Protein AF-A0A1V5VN18-F1 (afdb_monomer)

Secondary structure (DSSP, 8-state):
-------S-TTHHHHHHHHHHHTTS--HHHHHHHHHHHHHHHTTTS---HHHHHHHHH--HHHHHHHHHHHHHHHGGG--------SSHHHHS----------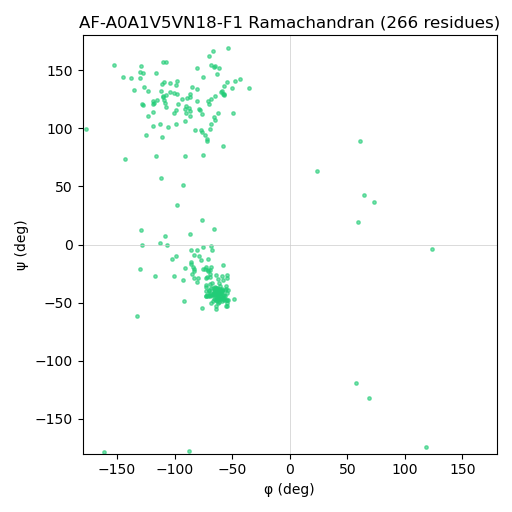SS--EEEEEEE--TT---S---EEEEEEETTT--EEEEEESS-HHHHHHHHHHIIIIIHHHHHHH--B--EEEEEEETTEEEEEE---B-HHHHHHHSTTS-HHHHHHHHHHHHH--HHHHHHHHHHHHHHHHHHHHHTTTSS-------SS-------------

Sequence (268 aa):
MKKRDKIYSPAVIPILEAIWEASGYLWSHRIKAAFPLWLPWAKQRFHITEQIRQQLLSISPATIDSRLKNKKCQLKKKIYGTTRPGTLLKHQFQITTDNWDVTIPGFLEIDMVSHSGSSADGNFIQSLNCTDIHTTWTETRAVYDSLAALNAMKDLYRNKLRLFHNFFQPSIKLVKKIRIGSKLKRVYDKPKTPFQRLCQSNHINKDKLAQLKNIAGILDPFALSKTIDFKLTKIYNLASKNKKIYGNVGPVPYSVNNSLPSILGLHS

Nearest PDB structures (foldseek):
  4d2w-assembly1_D  TM=2.780E-01  e=6.737E-01  Homo sapiens
  4umq-assembly1_A  TM=2.390E-01  e=1.898E+00  Homo sapiens
  5tvt-assembly1_A  TM=1.909E-01  e=1.162E+00  Homo sapiens
  8aa9-assembly1_B  TM=1.889E-01  e=2.493E+00  Pyrococcus abyssi GE5
  8aa9-assembly1_A  TM=1.868E-01  e=3.274E+00  Pyrococcus abyssi GE5

Radius of gyration: 21.35 Å; Cα contacts (8 Å, |Δi|>4): 284; chains: 1; bounding box: 61×49×55 Å

Structure (mmCIF, N/CA/C/O backbone):
data_AF-A0A1V5VN18-F1
#
_entry.id   AF-A0A1V5VN18-F1
#
loop_
_atom_site.group_PDB
_atom_site.id
_atom_site.type_symbol
_atom_site.label_atom_id
_atom_site.label_alt_id
_atom_site.label_comp_id
_atom_site.label_asym_id
_atom_site.label_entity_id
_atom_site.label_seq_id
_atom_site.pdbx_PDB_ins_code
_atom_site.Cartn_x
_atom_site.Cartn_y
_atom_site.Cartn_z
_atom_site.occupancy
_atom_site.B_iso_or_equiv
_atom_site.auth_seq_id
_atom_site.auth_comp_id
_atom_site.auth_asym_id
_atom_site.auth_atom_id
_atom_site.pdbx_PDB_model_num
ATOM 1 N N . MET A 1 1 ? -9.115 19.411 33.777 1.00 38.62 1 MET A N 1
ATOM 2 C CA . MET A 1 1 ? -9.115 18.612 32.523 1.00 38.62 1 MET A CA 1
ATOM 3 C C . MET A 1 1 ? -8.859 17.144 32.856 1.00 38.62 1 MET A C 1
ATOM 5 O O . MET A 1 1 ? -7.778 16.840 33.341 1.00 38.62 1 MET A O 1
ATOM 9 N N . LYS A 1 2 ? -9.822 16.233 32.630 1.00 36.88 2 LYS A N 1
ATOM 10 C CA . LYS A 1 2 ? -9.609 14.782 32.818 1.00 36.88 2 LYS A CA 1
ATOM 11 C C . LYS A 1 2 ? -8.526 14.295 31.848 1.00 36.88 2 LYS A C 1
ATOM 13 O O . LYS A 1 2 ? -8.719 14.322 30.632 1.00 36.88 2 LYS A O 1
ATOM 18 N N . LYS A 1 3 ? -7.379 13.873 32.384 1.00 39.44 3 LYS A N 1
ATOM 19 C CA . LYS A 1 3 ? -6.298 13.235 31.627 1.00 39.44 3 LYS A CA 1
ATOM 20 C C . LYS A 1 3 ? -6.838 11.873 31.180 1.00 39.44 3 LYS A C 1
ATOM 22 O O . LYS A 1 3 ? -7.021 10.996 32.009 1.00 39.44 3 LYS A O 1
ATOM 27 N N . ARG A 1 4 ? -7.209 11.736 29.902 1.00 50.94 4 ARG A N 1
ATOM 28 C CA . ARG A 1 4 ? -7.677 10.452 29.352 1.00 50.94 4 ARG A CA 1
ATOM 29 C C . ARG A 1 4 ? -6.584 9.407 29.563 1.00 50.94 4 ARG A C 1
ATOM 31 O O . ARG A 1 4 ? -5.438 9.658 29.179 1.00 50.94 4 ARG A O 1
ATOM 38 N N . ASP A 1 5 ? -6.949 8.262 30.131 1.00 50.12 5 ASP A N 1
ATOM 39 C CA . ASP A 1 5 ? -6.032 7.140 30.288 1.00 50.12 5 ASP A CA 1
ATOM 40 C C . ASP A 1 5 ? -5.416 6.771 28.940 1.00 50.12 5 ASP A C 1
ATOM 42 O O . ASP A 1 5 ? -6.055 6.829 27.881 1.00 50.12 5 ASP A O 1
ATOM 46 N N . LYS A 1 6 ? -4.122 6.446 28.954 1.00 60.66 6 LYS A N 1
ATOM 47 C CA . LYS A 1 6 ? -3.402 6.059 27.742 1.00 60.66 6 LYS A CA 1
ATOM 48 C C . LYS A 1 6 ? -3.886 4.665 27.324 1.00 60.66 6 LYS A C 1
ATOM 50 O O . LYS A 1 6 ? -3.284 3.670 27.692 1.00 60.66 6 LYS A O 1
ATOM 55 N N . ILE A 1 7 ? -4.947 4.615 26.512 1.00 63.69 7 ILE A N 1
ATOM 56 C CA . ILE A 1 7 ? -5.556 3.379 25.970 1.00 63.69 7 ILE A CA 1
ATOM 57 C C . ILE A 1 7 ? -4.532 2.490 25.235 1.00 63.69 7 ILE A C 1
ATOM 59 O O . ILE A 1 7 ? -4.700 1.277 25.160 1.00 63.69 7 ILE A O 1
ATOM 63 N N . TYR A 1 8 ? -3.458 3.080 24.701 1.00 70.00 8 TYR A N 1
ATOM 64 C CA . TYR A 1 8 ? -2.421 2.378 23.944 1.00 70.00 8 TYR A CA 1
ATOM 65 C C . TYR A 1 8 ? -1.128 2.336 24.749 1.00 70.00 8 TYR A C 1
ATOM 67 O O . TYR A 1 8 ? -0.644 3.391 25.183 1.00 70.00 8 TYR A O 1
ATOM 75 N N . SER A 1 9 ? -0.569 1.135 24.922 1.00 71.50 9 SER A N 1
ATOM 76 C CA . SER A 1 9 ? 0.689 0.972 25.647 1.00 71.50 9 SER A CA 1
ATOM 77 C C . SER A 1 9 ? 1.842 1.639 24.875 1.00 71.50 9 SER A C 1
ATOM 79 O O . SER A 1 9 ? 1.786 1.742 23.643 1.00 71.50 9 SER A O 1
ATOM 81 N N . PRO A 1 10 ? 2.910 2.088 25.558 1.00 80.94 10 PRO A N 1
ATOM 82 C CA . PRO A 1 10 ? 4.103 2.611 24.892 1.00 80.94 10 PRO A CA 1
ATOM 83 C C . PRO A 1 10 ? 4.709 1.641 23.865 1.00 80.94 10 PRO A C 1
ATOM 85 O O . PRO A 1 10 ? 5.256 2.093 22.864 1.00 80.94 10 PRO A O 1
ATOM 88 N N . ALA A 1 11 ? 4.541 0.326 24.056 1.00 86.62 11 ALA A N 1
ATOM 89 C CA . ALA A 1 11 ? 5.062 -0.708 23.161 1.00 86.62 11 ALA A CA 1
ATOM 90 C C . ALA A 1 11 ? 4.374 -0.743 21.780 1.00 86.62 11 ALA A C 1
ATOM 92 O O . ALA A 1 11 ? 4.949 -1.248 20.821 1.00 86.62 11 ALA A O 1
ATOM 93 N N . VAL A 1 12 ? 3.171 -0.170 21.641 1.00 91.00 12 VAL A N 1
ATOM 94 C CA . VAL A 1 12 ? 2.455 -0.080 20.352 1.00 91.00 12 VAL A CA 1
ATOM 95 C C . VAL A 1 12 ? 3.144 0.885 19.385 1.00 91.00 12 VAL A C 1
ATOM 97 O O . VAL A 1 12 ? 3.103 0.682 18.171 1.00 91.00 12 VAL A O 1
ATOM 100 N N . ILE A 1 13 ? 3.755 1.953 19.908 1.00 90.81 13 ILE A N 1
ATOM 101 C CA . ILE A 1 13 ? 4.251 3.072 19.096 1.00 90.81 13 ILE A CA 1
ATOM 102 C C . ILE A 1 13 ? 5.418 2.646 18.188 1.00 90.81 13 ILE A C 1
ATOM 104 O O . ILE A 1 13 ? 5.313 2.896 16.988 1.00 90.81 13 ILE A O 1
ATOM 108 N N . PRO A 1 14 ? 6.467 1.947 18.670 1.00 93.00 14 PRO A N 1
ATOM 109 C CA . PRO A 1 14 ? 7.553 1.488 17.802 1.00 93.00 14 PRO A CA 1
ATOM 110 C C . PRO A 1 14 ? 7.081 0.564 16.672 1.00 93.00 14 PRO A C 1
ATOM 112 O O . PRO A 1 14 ? 7.539 0.687 15.540 1.00 93.00 14 PRO A O 1
ATOM 115 N N . ILE A 1 15 ? 6.119 -0.326 16.948 1.00 95.38 15 ILE A N 1
ATOM 116 C CA . ILE A 1 15 ? 5.569 -1.245 15.937 1.00 95.38 15 ILE A CA 1
ATOM 117 C C . ILE A 1 15 ? 4.759 -0.469 14.890 1.00 95.38 15 ILE A C 1
ATOM 119 O O . ILE A 1 15 ? 4.889 -0.720 13.691 1.00 95.38 15 ILE A O 1
ATOM 123 N N . LEU A 1 16 ? 3.940 0.492 15.333 1.00 95.44 16 LEU A N 1
ATOM 124 C CA . LEU A 1 16 ? 3.203 1.392 14.445 1.00 95.44 16 LEU A CA 1
ATOM 125 C C . LEU A 1 16 ? 4.154 2.163 13.524 1.00 95.44 16 LEU A C 1
ATOM 127 O O . LEU A 1 16 ? 3.905 2.243 12.324 1.00 95.44 16 LEU A O 1
ATOM 131 N N . GLU A 1 17 ? 5.229 2.720 14.077 1.00 93.75 17 GLU A N 1
ATOM 132 C CA . GLU A 1 17 ? 6.232 3.457 13.311 1.00 93.75 17 GLU A CA 1
ATOM 133 C C . GLU A 1 17 ? 6.944 2.564 12.295 1.00 93.75 17 GLU A C 1
ATOM 135 O O . GLU A 1 17 ? 7.045 2.951 11.134 1.00 93.75 17 GLU A O 1
ATOM 140 N N . ALA A 1 18 ? 7.354 1.357 12.690 1.00 94.94 18 ALA A N 1
ATOM 141 C CA . ALA A 1 18 ? 8.026 0.419 11.796 1.00 94.94 18 ALA A CA 1
ATOM 142 C C . ALA A 1 18 ? 7.135 -0.013 10.621 1.00 94.94 18 ALA A C 1
ATOM 144 O O . ALA A 1 18 ? 7.587 -0.036 9.477 1.00 94.94 18 ALA A O 1
ATOM 145 N N . ILE A 1 19 ? 5.856 -0.323 10.876 1.00 96.56 19 ILE A N 1
ATOM 146 C CA . ILE A 1 19 ? 4.893 -0.635 9.807 1.00 96.56 19 ILE A CA 1
ATOM 147 C C . ILE A 1 19 ? 4.658 0.599 8.933 1.00 96.56 19 ILE A C 1
ATOM 149 O O . ILE A 1 19 ? 4.592 0.485 7.713 1.00 96.56 19 ILE A O 1
ATOM 153 N N . TRP A 1 20 ? 4.531 1.784 9.533 1.00 95.12 20 T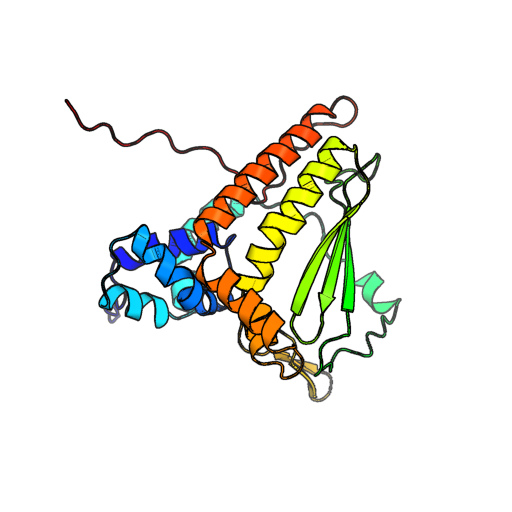RP A N 1
ATOM 154 C CA . TRP A 1 20 ? 4.309 3.018 8.787 1.00 95.12 20 TRP A CA 1
ATOM 155 C C . TRP A 1 20 ? 5.461 3.318 7.829 1.00 95.12 20 TRP A C 1
ATOM 157 O O . TRP A 1 20 ? 5.207 3.560 6.651 1.00 95.12 20 TRP A O 1
ATOM 167 N N . GLU A 1 21 ? 6.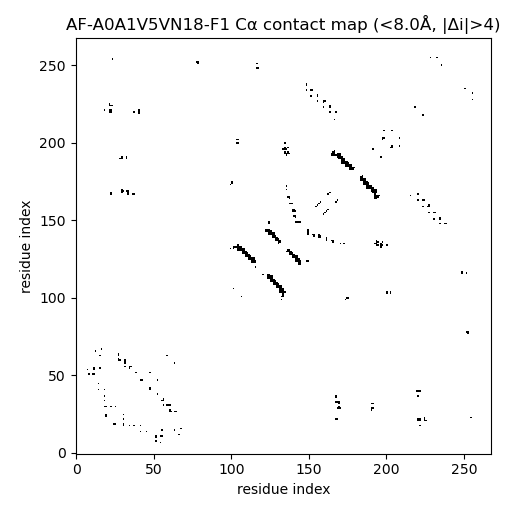701 3.225 8.295 1.00 93.25 21 GLU A N 1
ATOM 168 C CA . GLU A 1 21 ? 7.903 3.424 7.481 1.00 93.25 21 GLU A CA 1
ATOM 169 C C . GLU A 1 21 ? 8.025 2.377 6.383 1.00 93.25 21 GLU A C 1
ATOM 171 O O . GLU A 1 21 ? 8.089 2.735 5.209 1.00 93.25 21 GLU A O 1
ATOM 176 N N . ALA A 1 22 ? 7.957 1.093 6.743 1.00 94.50 22 ALA A N 1
ATOM 177 C CA . ALA A 1 22 ? 8.063 0.005 5.776 1.00 94.50 22 ALA A CA 1
ATOM 178 C C . ALA A 1 22 ? 6.909 0.012 4.761 1.00 94.50 22 ALA A C 1
ATOM 180 O O . ALA A 1 22 ? 7.057 -0.446 3.636 1.00 94.50 22 ALA A O 1
ATOM 181 N N . SER A 1 23 ? 5.744 0.562 5.109 1.00 92.25 23 SER A N 1
ATOM 182 C CA . SER A 1 23 ? 4.640 0.728 4.159 1.00 92.25 23 SER A CA 1
ATOM 183 C C . SER A 1 23 ? 4.848 1.873 3.156 1.00 92.25 23 SER A C 1
ATOM 185 O O . SER A 1 23 ? 3.975 2.093 2.318 1.00 92.25 23 SER A O 1
ATOM 187 N N . GLY A 1 24 ? 5.948 2.627 3.234 1.00 88.62 24 GLY A N 1
ATOM 188 C CA . GLY A 1 24 ? 6.140 3.840 2.438 1.00 88.62 24 GLY A CA 1
ATOM 189 C C . GLY A 1 24 ? 5.275 5.004 2.931 1.00 88.62 24 GLY A C 1
ATOM 190 O O . GLY A 1 24 ? 4.762 5.787 2.134 1.00 88.62 24 GLY A O 1
ATOM 191 N N . TYR A 1 25 ? 5.097 5.115 4.250 1.00 91.50 25 TYR A N 1
ATOM 192 C CA . TYR A 1 25 ? 4.396 6.210 4.931 1.00 91.50 25 TYR A CA 1
ATOM 193 C C . TYR A 1 25 ? 2.903 6.327 4.607 1.00 91.50 25 TYR A C 1
ATOM 195 O O . TYR A 1 25 ? 2.371 7.434 4.457 1.00 91.50 25 TYR A O 1
ATOM 203 N N . LEU A 1 26 ? 2.193 5.196 4.561 1.00 90.69 26 LEU A N 1
ATOM 204 C CA . LEU A 1 26 ? 0.750 5.170 4.328 1.00 90.69 26 LEU A CA 1
ATOM 205 C C . LEU A 1 26 ? -0.024 6.174 5.200 1.00 90.69 26 LEU A C 1
ATOM 207 O O . LEU A 1 26 ? 0.229 6.349 6.395 1.00 90.69 26 LEU A O 1
ATOM 211 N N . TRP A 1 27 ? -1.034 6.809 4.600 1.00 90.31 27 TRP A N 1
ATOM 212 C CA . TRP A 1 27 ? -1.981 7.643 5.338 1.00 90.31 27 TRP A CA 1
ATOM 213 C C . TRP A 1 27 ? -2.756 6.817 6.380 1.00 90.31 27 TRP A C 1
ATOM 215 O O . TRP A 1 27 ? -2.983 5.622 6.190 1.00 90.31 27 TRP A O 1
ATOM 225 N N . SER A 1 28 ? -3.201 7.455 7.465 1.00 93.25 28 SER A N 1
ATOM 226 C CA . SER A 1 28 ? -3.750 6.816 8.668 1.00 93.25 28 SER A CA 1
ATOM 227 C C . SER A 1 28 ? -4.927 5.866 8.407 1.00 93.25 28 SER A C 1
ATOM 229 O O . SER A 1 28 ? -5.020 4.810 9.031 1.00 93.25 28 SER A O 1
ATOM 231 N N . HIS A 1 29 ? -5.795 6.169 7.440 1.00 94.62 29 HIS A N 1
ATOM 232 C CA . HIS A 1 29 ? -6.864 5.249 7.037 1.00 94.62 29 HIS A CA 1
ATOM 233 C C . HIS A 1 29 ? -6.337 4.006 6.302 1.00 94.62 29 HIS A C 1
ATOM 235 O O . HIS A 1 29 ? -6.827 2.900 6.528 1.00 94.62 29 HIS A O 1
ATOM 241 N N . ARG A 1 30 ? -5.331 4.174 5.435 1.00 95.88 30 ARG A N 1
ATOM 242 C CA . ARG A 1 30 ? -4.739 3.084 4.643 1.00 95.88 30 ARG A CA 1
ATOM 243 C C . ARG A 1 30 ? -3.882 2.172 5.514 1.00 95.88 30 ARG A C 1
ATOM 245 O O . ARG A 1 30 ? -4.029 0.961 5.425 1.00 95.88 30 ARG A O 1
ATOM 252 N N . ILE A 1 31 ? -3.054 2.732 6.398 1.00 95.12 31 ILE A N 1
ATOM 253 C CA . ILE A 1 31 ? -2.247 1.931 7.332 1.00 95.12 31 ILE A CA 1
ATOM 254 C C . ILE A 1 31 ? -3.132 1.135 8.297 1.00 95.12 31 ILE A C 1
ATOM 256 O O . ILE A 1 31 ? -2.858 -0.036 8.541 1.00 95.12 31 ILE A O 1
ATOM 260 N N . LYS A 1 32 ? -4.256 1.710 8.758 1.00 96.50 32 LYS A N 1
ATOM 261 C CA . LYS A 1 32 ? -5.235 0.970 9.565 1.00 96.50 32 LYS A CA 1
ATOM 262 C C . LYS A 1 32 ? -5.746 -0.277 8.841 1.00 96.50 32 LYS A C 1
ATOM 264 O O . LYS A 1 32 ? -5.805 -1.349 9.434 1.00 96.50 32 LYS A O 1
ATOM 269 N N . ALA A 1 33 ? -6.097 -0.142 7.563 1.00 96.94 33 ALA A N 1
ATOM 270 C CA . ALA A 1 33 ? -6.519 -1.272 6.738 1.00 96.94 33 ALA A CA 1
ATOM 271 C C . ALA A 1 33 ? -5.370 -2.243 6.412 1.00 96.94 33 ALA A C 1
ATOM 273 O O . ALA A 1 33 ? -5.622 -3.407 6.111 1.00 96.94 33 ALA A O 1
ATOM 274 N N . ALA A 1 34 ? -4.120 -1.781 6.481 1.00 96.94 34 ALA A N 1
ATOM 275 C CA . ALA A 1 34 ? -2.941 -2.594 6.230 1.00 96.94 34 ALA A CA 1
ATOM 276 C C . ALA A 1 34 ? -2.561 -3.473 7.434 1.00 96.94 34 ALA A C 1
ATOM 278 O O . ALA A 1 34 ? -2.038 -4.562 7.218 1.00 96.94 34 ALA A O 1
ATOM 279 N N . PHE A 1 35 ? -2.851 -3.084 8.686 1.00 96.88 35 PHE A N 1
ATOM 280 C CA . PHE A 1 35 ? -2.410 -3.856 9.864 1.00 96.88 35 PHE A CA 1
ATOM 281 C C . PHE A 1 35 ? -2.699 -5.362 9.801 1.00 96.88 35 PHE A C 1
ATOM 283 O O . PHE A 1 35 ? -1.767 -6.121 10.057 1.00 96.88 35 PHE A O 1
ATOM 290 N N . PRO A 1 36 ? -3.901 -5.845 9.426 1.00 96.50 36 PRO A N 1
ATOM 291 C CA . PRO A 1 36 ? -4.152 -7.286 9.348 1.00 96.50 36 PRO A CA 1
ATOM 292 C C . PRO A 1 36 ? -3.205 -8.028 8.394 1.00 96.50 36 PRO A C 1
ATOM 294 O O . PRO A 1 36 ? -2.892 -9.189 8.634 1.00 96.50 36 PRO A O 1
ATOM 297 N N . LEU A 1 37 ? -2.735 -7.353 7.340 1.00 96.31 37 LEU A N 1
ATOM 298 C CA . LEU A 1 37 ? -1.823 -7.902 6.334 1.00 96.31 37 LEU A CA 1
ATOM 299 C C . LEU A 1 37 ? -0.365 -7.898 6.818 1.00 96.31 37 LEU A C 1
ATOM 301 O O . LEU A 1 37 ? 0.413 -8.774 6.458 1.00 96.31 37 LEU A O 1
ATOM 305 N N . TRP A 1 38 ? 0.004 -6.914 7.639 1.00 97.38 38 TRP A N 1
ATOM 306 C CA . TRP A 1 38 ? 1.379 -6.704 8.102 1.00 97.38 38 TRP A CA 1
ATOM 307 C C . TRP A 1 38 ? 1.684 -7.390 9.440 1.00 97.38 38 TRP A C 1
ATOM 309 O O . TRP A 1 38 ? 2.816 -7.805 9.680 1.00 97.38 38 TRP A O 1
ATOM 319 N N . LEU A 1 39 ? 0.688 -7.536 10.319 1.00 96.44 39 LEU A N 1
ATOM 320 C CA . LEU A 1 39 ? 0.858 -8.082 11.668 1.00 96.44 39 LEU A CA 1
ATOM 321 C C . LEU A 1 39 ? 1.424 -9.513 11.719 1.00 96.44 39 LEU A C 1
ATOM 323 O O . LEU A 1 39 ? 2.263 -9.746 12.589 1.00 96.44 39 LEU A O 1
ATOM 327 N N . PRO A 1 40 ? 1.039 -10.461 10.837 1.00 95.31 40 PRO A N 1
ATOM 328 C CA . PRO A 1 40 ? 1.647 -11.796 10.825 1.00 95.31 40 PRO A CA 1
ATOM 329 C C . PRO A 1 40 ? 3.173 -11.750 10.659 1.00 95.31 40 PRO A C 1
ATOM 331 O O . PRO A 1 40 ? 3.894 -12.461 11.351 1.00 95.31 40 PRO A O 1
ATOM 334 N N . TRP A 1 41 ? 3.663 -10.839 9.818 1.00 96.69 41 TRP A N 1
ATOM 335 C CA . TRP A 1 41 ? 5.088 -10.641 9.546 1.00 96.69 41 TRP A CA 1
ATOM 336 C C . TRP A 1 41 ? 5.781 -9.764 10.591 1.00 96.69 41 TRP A C 1
ATOM 338 O O . TRP A 1 41 ? 6.969 -9.928 10.865 1.00 96.69 41 TRP A O 1
ATOM 348 N N . ALA A 1 42 ? 5.042 -8.847 11.220 1.00 95.94 42 ALA A N 1
ATOM 349 C CA . ALA A 1 42 ? 5.549 -8.045 12.328 1.00 95.94 42 ALA A CA 1
ATOM 350 C C . ALA A 1 42 ? 5.808 -8.907 13.578 1.00 95.94 42 ALA A C 1
ATOM 352 O O . ALA A 1 42 ? 6.774 -8.657 14.293 1.00 95.94 42 ALA A O 1
ATOM 353 N N . LYS A 1 43 ? 5.007 -9.958 13.813 1.00 95.25 43 LYS A N 1
ATOM 354 C CA . LYS A 1 43 ? 5.204 -10.910 14.925 1.00 95.25 43 LYS A CA 1
ATOM 355 C C . LYS A 1 43 ? 6.562 -11.618 14.888 1.00 95.25 43 LYS A C 1
ATOM 357 O O . LYS A 1 43 ? 7.072 -11.990 15.933 1.00 95.25 43 LYS A O 1
ATOM 362 N N . GLN A 1 44 ? 7.154 -11.776 13.704 1.00 93.44 44 GLN A N 1
ATOM 363 C CA . GLN A 1 44 ? 8.483 -12.380 13.537 1.00 93.44 44 GLN A CA 1
ATOM 364 C C . GLN A 1 44 ? 9.629 -11.421 13.910 1.00 93.44 44 GLN A C 1
ATOM 366 O O . GLN A 1 44 ? 10.774 -11.842 14.015 1.00 93.44 44 GLN A O 1
ATOM 371 N N . ARG A 1 45 ? 9.335 -10.123 14.068 1.00 94.38 45 ARG A N 1
ATOM 372 C CA . ARG A 1 45 ? 10.325 -9.044 14.254 1.00 94.38 45 ARG A CA 1
ATOM 373 C C . ARG A 1 45 ? 10.205 -8.338 15.596 1.00 94.38 45 ARG A C 1
ATOM 375 O O . ARG A 1 45 ? 11.172 -7.765 16.081 1.00 94.38 45 ARG A O 1
ATOM 382 N N . PHE A 1 46 ? 9.006 -8.341 16.163 1.00 94.31 46 PHE A N 1
ATOM 383 C CA . PHE A 1 46 ? 8.670 -7.639 17.389 1.00 94.31 46 PHE A CA 1
ATOM 384 C C . PHE A 1 46 ? 7.953 -8.590 18.340 1.00 94.31 46 PHE A C 1
ATOM 386 O O . PHE A 1 46 ? 7.173 -9.442 17.913 1.00 94.31 46 PHE A O 1
ATOM 393 N N . HIS A 1 47 ? 8.146 -8.388 19.641 1.00 92.62 47 HIS A N 1
ATOM 394 C CA . HIS A 1 47 ? 7.365 -9.092 20.649 1.00 92.62 47 HIS A CA 1
ATOM 395 C C . HIS A 1 47 ? 5.936 -8.524 20.701 1.00 92.62 47 HIS A C 1
ATOM 397 O O . HIS A 1 47 ? 5.665 -7.517 21.354 1.00 92.62 47 HIS A O 1
ATOM 403 N N . ILE A 1 48 ? 5.018 -9.148 19.958 1.00 94.12 48 ILE A N 1
ATOM 404 C CA . ILE A 1 48 ? 3.618 -8.721 19.850 1.00 94.12 48 ILE A CA 1
ATOM 405 C C . ILE A 1 48 ? 2.737 -9.677 20.653 1.00 94.12 48 ILE A C 1
ATOM 407 O O . ILE A 1 48 ? 2.378 -10.756 20.176 1.00 94.12 48 ILE A O 1
ATOM 411 N N . THR A 1 49 ? 2.340 -9.247 21.850 1.00 94.25 49 THR A N 1
ATOM 412 C CA . THR A 1 49 ? 1.299 -9.920 22.638 1.00 94.25 49 THR A CA 1
ATOM 413 C C . THR A 1 49 ? -0.076 -9.738 21.987 1.00 94.25 49 THR A C 1
ATOM 415 O O . THR A 1 49 ? -0.284 -8.824 21.180 1.00 94.25 49 THR A O 1
ATOM 418 N N . GLU A 1 50 ? -1.056 -10.572 22.350 1.00 93.12 50 GLU A N 1
ATOM 419 C CA . GLU A 1 50 ? -2.417 -10.419 21.815 1.00 93.12 50 GLU A CA 1
ATOM 420 C C . GLU A 1 50 ? -3.026 -9.060 22.200 1.00 93.12 50 GLU A C 1
ATOM 422 O O . GLU A 1 50 ? -3.697 -8.431 21.387 1.00 93.12 50 GLU A O 1
ATOM 427 N N . GLN A 1 51 ? -2.690 -8.526 23.378 1.00 92.69 51 GLN A N 1
ATOM 428 C CA . GLN A 1 51 ? -3.106 -7.183 23.786 1.00 92.69 51 GLN A CA 1
ATOM 429 C C . GLN A 1 51 ? -2.581 -6.095 22.832 1.00 92.69 51 GLN A C 1
ATOM 431 O O . GLN A 1 51 ? -3.350 -5.236 22.397 1.00 92.69 51 GLN A O 1
ATOM 436 N N . ILE A 1 52 ? -1.296 -6.140 22.457 1.00 93.62 52 ILE A N 1
ATOM 437 C CA . ILE A 1 52 ? -0.700 -5.185 21.503 1.00 93.62 52 ILE A CA 1
ATOM 438 C C . ILE A 1 52 ? -1.345 -5.336 20.123 1.00 93.62 52 ILE A C 1
ATOM 440 O O . ILE A 1 52 ? -1.659 -4.339 19.468 1.00 93.62 52 ILE A O 1
ATOM 444 N N . ARG A 1 53 ? -1.588 -6.576 19.686 1.00 95.19 53 ARG A N 1
ATOM 445 C CA . ARG A 1 53 ? -2.271 -6.863 18.420 1.00 95.19 53 ARG A CA 1
ATOM 446 C C . ARG A 1 53 ? -3.665 -6.236 18.384 1.00 95.19 53 ARG A C 1
ATOM 448 O O . ARG A 1 53 ? -3.990 -5.549 17.416 1.00 95.19 53 ARG A O 1
ATOM 455 N N . GLN A 1 54 ? -4.463 -6.419 19.434 1.00 94.25 54 GLN A N 1
ATOM 456 C CA . GLN A 1 54 ? -5.801 -5.830 19.532 1.00 94.25 54 GLN A CA 1
ATOM 457 C C . GLN A 1 54 ? -5.751 -4.299 19.595 1.00 94.25 54 GLN A C 1
ATOM 459 O O . GLN A 1 54 ? -6.553 -3.623 18.946 1.00 94.25 54 GLN A O 1
ATOM 464 N N . GLN A 1 55 ? -4.767 -3.725 20.292 1.00 94.38 55 GLN A N 1
ATOM 465 C CA . GLN A 1 55 ? -4.529 -2.278 20.293 1.00 94.38 55 GLN A CA 1
ATOM 466 C C . GLN A 1 55 ? -4.205 -1.742 18.886 1.00 94.38 55 GLN A C 1
ATOM 468 O O . GLN A 1 55 ? -4.785 -0.739 18.472 1.00 94.38 55 GLN A O 1
ATOM 473 N N . LEU A 1 56 ? -3.345 -2.418 18.116 1.00 94.56 56 LEU A N 1
ATOM 474 C CA . LEU A 1 56 ? -3.015 -2.030 16.736 1.00 94.56 56 LEU A CA 1
ATOM 475 C C . LEU A 1 56 ? -4.206 -2.172 15.780 1.00 94.56 56 LEU A C 1
ATOM 477 O O . LEU A 1 56 ? -4.396 -1.325 14.916 1.00 94.56 56 LEU A O 1
ATOM 481 N N . LEU A 1 57 ? -5.039 -3.203 15.933 1.00 94.81 57 LEU A N 1
ATOM 482 C CA . LEU A 1 57 ? -6.224 -3.391 15.086 1.00 94.81 57 LEU A CA 1
ATOM 483 C C . LEU A 1 57 ? -7.346 -2.388 15.405 1.00 94.81 57 LEU A C 1
ATOM 485 O O . LEU A 1 57 ? -8.058 -1.932 14.505 1.00 94.81 57 LEU A O 1
ATOM 489 N N . SER A 1 58 ? -7.497 -2.014 16.678 1.00 94.12 58 SER A N 1
ATOM 490 C CA . SER A 1 58 ? -8.548 -1.095 17.134 1.00 94.12 58 SER A CA 1
ATOM 491 C C . SER A 1 58 ? -8.192 0.384 16.955 1.00 94.12 58 SER A C 1
ATOM 493 O O . SER A 1 58 ? -9.105 1.209 16.820 1.00 94.12 58 SER A O 1
ATOM 495 N N . ILE A 1 59 ? -6.899 0.731 16.869 1.00 93.19 59 ILE A N 1
ATOM 496 C CA . ILE A 1 59 ? -6.428 2.122 16.807 1.00 93.19 59 ILE A CA 1
ATOM 497 C C . ILE A 1 59 ? -7.164 2.950 15.746 1.00 93.19 59 ILE A C 1
ATOM 499 O O . ILE A 1 59 ? -7.410 2.514 14.617 1.00 93.19 59 ILE A O 1
ATOM 503 N N . SER A 1 60 ? -7.575 4.166 16.108 1.00 94.06 60 SER A N 1
ATOM 504 C CA . SER A 1 60 ? -8.268 5.060 15.176 1.00 94.06 60 SER A CA 1
ATOM 505 C C . SER A 1 60 ? -7.280 5.776 14.237 1.00 94.06 60 SER A C 1
ATOM 507 O O . SER A 1 60 ? -6.149 6.050 14.649 1.00 94.06 60 SER A O 1
ATOM 509 N N . PRO A 1 61 ? -7.690 6.158 13.010 1.00 94.19 61 PRO A N 1
ATOM 510 C CA . PRO A 1 61 ? -6.855 6.968 12.119 1.00 94.19 61 PRO A CA 1
ATOM 511 C C . PRO A 1 61 ? -6.371 8.278 12.760 1.00 94.19 61 PRO A C 1
ATOM 513 O O . PRO A 1 61 ? -5.192 8.613 12.670 1.00 94.19 61 PRO A O 1
ATOM 516 N N . ALA A 1 62 ? -7.242 8.972 13.501 1.00 92.81 62 ALA A N 1
ATOM 517 C CA . ALA A 1 62 ? -6.879 10.197 14.216 1.00 92.81 62 ALA A CA 1
ATOM 518 C C . ALA A 1 62 ? -5.803 9.950 15.288 1.00 92.81 62 ALA A C 1
ATOM 520 O O . ALA A 1 62 ? -4.879 10.747 15.454 1.00 92.81 62 ALA A O 1
ATOM 521 N N . THR A 1 63 ? -5.886 8.819 15.998 1.00 92.50 63 THR A N 1
ATOM 522 C CA . THR A 1 63 ? -4.854 8.426 16.962 1.00 92.50 63 THR A CA 1
ATOM 523 C C . THR A 1 63 ? -3.536 8.115 16.259 1.00 92.50 63 THR A C 1
ATOM 525 O O . THR A 1 63 ? -2.504 8.591 16.721 1.00 92.50 63 THR A O 1
ATOM 528 N N . ILE A 1 64 ? -3.555 7.384 15.138 1.00 93.31 64 ILE A N 1
ATOM 529 C CA . ILE A 1 64 ? -2.352 7.127 14.329 1.00 93.31 64 ILE A CA 1
ATOM 530 C C . ILE A 1 64 ? -1.678 8.448 13.942 1.00 93.31 64 ILE A C 1
ATOM 532 O O . ILE A 1 64 ? -0.485 8.623 14.184 1.00 93.31 64 ILE A O 1
ATOM 536 N N . ASP A 1 65 ? -2.438 9.405 13.403 1.00 91.75 65 ASP A N 1
ATOM 537 C CA . ASP A 1 65 ? -1.900 10.708 13.002 1.00 91.75 65 ASP A CA 1
ATOM 538 C C . ASP A 1 65 ? -1.316 11.487 14.180 1.00 91.75 65 ASP A C 1
ATOM 540 O O . ASP A 1 65 ? -0.231 12.056 14.061 1.00 91.75 65 ASP A O 1
ATOM 544 N N . SER A 1 66 ? -1.988 11.467 15.333 1.00 90.88 66 SER A N 1
ATOM 545 C CA . SER A 1 66 ? -1.480 12.106 16.546 1.00 90.88 66 SER A CA 1
ATOM 546 C C . SER A 1 66 ? -0.183 11.468 17.043 1.00 90.88 66 SER A C 1
ATOM 548 O O . SER A 1 66 ? 0.694 12.195 17.505 1.00 90.88 66 SER A O 1
ATOM 550 N N . ARG A 1 67 ? -0.050 10.137 16.981 1.00 91.12 67 ARG A N 1
ATOM 551 C CA . ARG A 1 67 ? 1.148 9.417 17.448 1.00 91.12 67 ARG A CA 1
ATOM 552 C C . ARG A 1 67 ? 2.329 9.613 16.504 1.00 91.12 67 ARG A C 1
ATOM 554 O O . ARG A 1 67 ? 3.433 9.862 16.966 1.00 91.12 67 ARG A O 1
ATOM 561 N N . LEU A 1 68 ? 2.076 9.603 15.198 1.00 90.50 68 LEU A N 1
ATOM 562 C CA . LEU A 1 68 ? 3.101 9.800 14.170 1.00 90.50 68 LEU A CA 1
ATOM 563 C C . LEU A 1 68 ? 3.457 11.277 13.932 1.00 90.50 68 LEU A C 1
ATOM 565 O O . LEU A 1 68 ? 4.361 11.566 13.149 1.00 90.50 68 LEU A O 1
ATOM 569 N N . LYS A 1 69 ? 2.763 12.229 14.574 1.00 88.12 69 LYS A N 1
ATOM 570 C CA . LYS A 1 69 ? 2.908 13.672 14.318 1.00 88.12 69 LYS A CA 1
ATOM 571 C C . LYS A 1 69 ? 4.359 14.146 14.418 1.00 88.12 69 LYS A C 1
ATOM 573 O O . LYS A 1 69 ? 4.829 14.818 13.504 1.00 88.12 69 LYS A O 1
ATOM 578 N N . ASN A 1 70 ? 5.073 13.771 15.480 1.00 84.94 70 ASN A N 1
ATOM 579 C CA . ASN A 1 70 ? 6.458 14.203 15.693 1.00 84.94 70 ASN A CA 1
ATOM 580 C C . ASN A 1 70 ? 7.383 13.700 14.576 1.00 84.94 70 ASN A C 1
ATOM 582 O O . ASN A 1 70 ? 8.121 14.491 13.989 1.00 84.94 70 ASN A O 1
ATOM 586 N N . LYS A 1 71 ? 7.265 12.420 14.207 1.00 83.25 71 LYS A N 1
ATOM 587 C CA . LYS A 1 71 ? 8.056 11.806 13.133 1.00 83.25 71 LYS A CA 1
ATOM 588 C C . LYS A 1 71 ? 7.735 12.412 11.764 1.00 83.25 71 LYS A C 1
ATOM 590 O O . LYS A 1 71 ? 8.634 12.777 11.011 1.00 83.2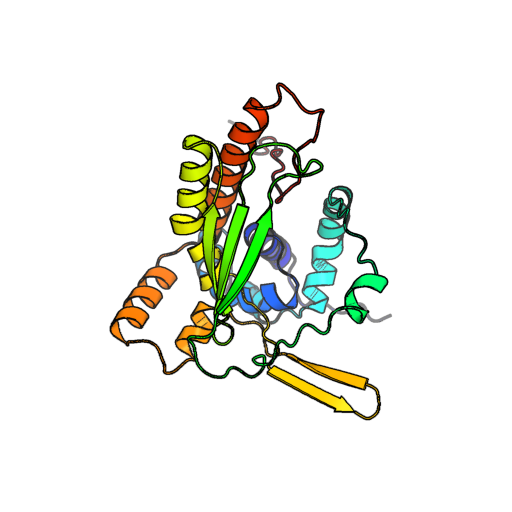5 71 LYS A O 1
ATOM 595 N N . LYS A 1 72 ? 6.447 12.644 11.475 1.00 83.75 72 LYS A N 1
ATOM 596 C CA . LYS A 1 72 ? 5.993 13.366 10.271 1.00 83.75 72 LYS A CA 1
ATOM 597 C C . LYS A 1 72 ? 6.585 14.775 10.189 1.00 83.75 72 LYS A C 1
ATOM 599 O O . LYS A 1 72 ? 7.009 15.184 9.112 1.00 83.75 72 LYS A O 1
ATOM 604 N N . CYS A 1 73 ? 6.623 15.520 11.294 1.00 80.06 73 CYS A N 1
ATOM 605 C CA . CYS A 1 73 ? 7.214 16.862 11.325 1.00 80.06 73 CYS A CA 1
ATOM 606 C C . CYS A 1 73 ? 8.721 16.848 11.032 1.00 80.06 73 CYS A C 1
ATOM 608 O O . CYS A 1 73 ? 9.204 17.733 10.329 1.00 80.06 73 CYS A O 1
ATOM 610 N N . GLN A 1 74 ? 9.452 15.841 11.518 1.00 77.75 74 GLN A N 1
ATOM 611 C CA . GLN A 1 74 ? 10.878 15.677 11.219 1.00 77.75 74 GLN A CA 1
ATOM 612 C C . GLN A 1 74 ? 11.117 15.365 9.730 1.00 77.75 74 GLN A C 1
ATOM 614 O O . GLN A 1 74 ? 12.015 15.942 9.121 1.00 77.75 74 GLN A O 1
ATOM 619 N N . LEU A 1 75 ? 10.268 14.530 9.118 1.00 71.31 75 LEU A N 1
ATOM 620 C CA . LEU A 1 75 ? 10.363 14.159 7.698 1.00 71.31 75 LEU A CA 1
ATOM 621 C C . LEU A 1 75 ? 9.955 15.281 6.729 1.00 71.31 75 LEU A C 1
ATOM 623 O O . LEU A 1 75 ? 10.561 15.432 5.668 1.00 71.31 75 LEU A O 1
ATOM 627 N N . LYS A 1 76 ? 8.946 16.092 7.081 1.00 55.94 76 LYS A N 1
ATOM 628 C CA . LYS A 1 76 ? 8.397 17.161 6.219 1.00 55.94 76 LYS A CA 1
ATOM 629 C C . LYS A 1 76 ? 9.420 18.208 5.769 1.00 55.94 76 LYS A C 1
ATOM 631 O O . LYS A 1 76 ? 9.164 18.895 4.788 1.00 55.94 76 LYS A O 1
ATOM 636 N N . LYS A 1 77 ? 10.581 18.310 6.417 1.00 52.66 77 LYS A N 1
ATOM 637 C CA . LYS A 1 77 ? 11.649 19.239 6.021 1.00 52.66 77 LYS A CA 1
ATOM 638 C C . LYS A 1 77 ? 12.331 18.895 4.679 1.00 52.66 77 LYS A C 1
ATOM 640 O O . LYS A 1 77 ? 13.218 19.634 4.277 1.00 52.66 77 LYS A O 1
ATOM 645 N N . LYS A 1 78 ? 11.953 17.808 3.984 1.00 48.03 78 LYS A N 1
ATOM 646 C CA . LYS A 1 78 ? 12.669 17.301 2.789 1.00 48.03 78 LYS A CA 1
ATOM 647 C C . LYS A 1 78 ? 11.824 17.025 1.526 1.00 48.03 78 LYS A C 1
ATOM 649 O O . LYS A 1 78 ? 12.340 16.400 0.606 1.00 48.03 78 LYS A O 1
ATOM 654 N N . ILE A 1 79 ? 10.561 17.459 1.430 1.00 42.38 79 ILE A N 1
ATOM 655 C CA . ILE A 1 79 ? 9.729 17.192 0.231 1.00 42.38 79 ILE A CA 1
ATOM 656 C C . ILE A 1 79 ? 9.434 18.495 -0.520 1.00 42.38 79 ILE A C 1
ATOM 658 O O . ILE A 1 79 ? 8.567 19.266 -0.116 1.00 42.38 79 ILE A O 1
ATOM 662 N N . TYR A 1 80 ? 10.136 18.715 -1.634 1.00 39.78 80 TYR A N 1
ATOM 663 C CA . TYR A 1 80 ? 9.809 19.757 -2.608 1.00 39.78 80 TYR A CA 1
ATOM 664 C C . TYR A 1 80 ? 8.867 19.173 -3.666 1.00 39.78 80 TYR A C 1
ATOM 666 O O . TYR A 1 80 ? 9.286 18.389 -4.511 1.00 39.78 80 TYR A O 1
ATOM 674 N N . GLY A 1 81 ? 7.588 19.544 -3.621 1.00 45.09 81 GLY A N 1
ATOM 675 C CA . GLY A 1 81 ? 6.704 19.436 -4.780 1.00 45.09 81 GLY A CA 1
ATOM 676 C C . GLY A 1 81 ? 6.766 20.747 -5.557 1.00 45.09 81 GLY A C 1
ATOM 677 O O . GLY A 1 81 ? 6.401 21.787 -5.012 1.00 45.09 81 GLY A O 1
ATOM 678 N N . THR A 1 82 ? 7.248 20.725 -6.799 1.00 43.53 82 THR A N 1
ATOM 679 C CA . THR A 1 82 ? 7.341 21.923 -7.657 1.00 43.53 82 THR A CA 1
ATOM 680 C C . THR A 1 82 ? 6.033 22.226 -8.386 1.00 43.53 82 THR A C 1
ATOM 682 O O . THR A 1 82 ? 5.801 23.358 -8.809 1.00 43.53 82 THR A O 1
ATOM 685 N N . THR A 1 83 ? 5.133 21.248 -8.500 1.00 50.22 83 THR A N 1
ATOM 686 C CA . THR A 1 83 ? 3.847 21.426 -9.173 1.00 50.22 83 THR A CA 1
ATOM 687 C C . THR A 1 83 ? 2.870 22.189 -8.282 1.00 50.22 83 THR A C 1
ATOM 689 O O . THR A 1 83 ? 2.197 21.611 -7.424 1.00 50.22 83 THR A O 1
ATOM 692 N N . ARG A 1 84 ? 2.755 23.499 -8.516 1.00 42.78 84 ARG A N 1
ATOM 693 C CA . ARG A 1 84 ? 1.568 24.276 -8.142 1.00 42.78 84 ARG A CA 1
ATOM 694 C C . ARG A 1 84 ? 0.496 24.003 -9.202 1.00 42.78 84 ARG A C 1
ATOM 696 O O . ARG A 1 84 ? 0.736 24.315 -10.366 1.00 42.78 84 ARG A O 1
ATOM 703 N N . PRO A 1 85 ? -0.657 23.402 -8.867 1.00 41.44 85 PRO A N 1
ATOM 704 C CA . PRO A 1 85 ? -1.693 23.168 -9.863 1.00 41.44 85 PRO A CA 1
ATOM 705 C C . PRO A 1 85 ? -2.246 24.517 -10.335 1.00 41.44 85 PRO A C 1
ATOM 707 O O . PRO A 1 85 ? -2.921 25.212 -9.580 1.00 41.44 85 PRO A O 1
ATOM 710 N N . GLY A 1 86 ? -1.948 24.893 -11.580 1.00 51.00 86 GLY A N 1
ATOM 711 C CA . GLY A 1 86 ? -2.602 26.017 -12.241 1.00 51.00 86 GLY A CA 1
ATOM 712 C C . GLY A 1 86 ? -4.086 25.706 -12.430 1.00 51.00 86 GLY A C 1
ATOM 713 O O . GLY A 1 86 ? -4.449 24.648 -12.942 1.00 51.00 86 GLY A O 1
ATOM 714 N N . THR A 1 87 ? -4.959 26.608 -11.993 1.00 51.72 87 THR A N 1
ATOM 715 C CA . THR A 1 87 ? -6.421 26.466 -12.100 1.00 51.72 87 THR A CA 1
ATOM 716 C C . THR A 1 87 ? -6.940 26.662 -13.528 1.00 51.72 87 THR A C 1
ATOM 718 O O . THR A 1 87 ? -8.016 26.167 -13.852 1.0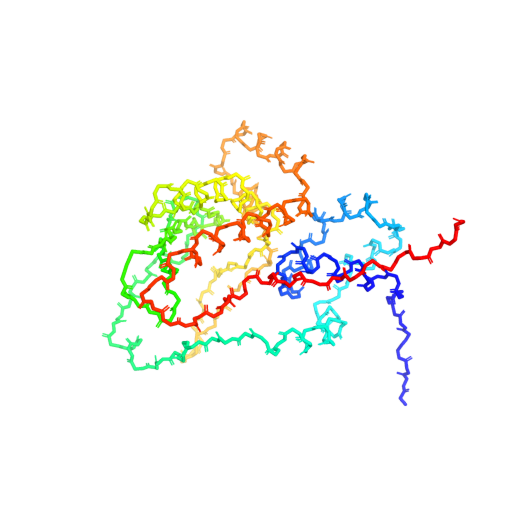0 51.72 87 THR A O 1
ATOM 721 N N . LEU A 1 88 ? -6.169 27.335 -14.389 1.00 53.28 88 LEU A N 1
ATOM 722 C CA . LEU A 1 88 ? -6.605 27.819 -15.705 1.00 53.28 88 LEU A CA 1
ATOM 723 C C . LEU A 1 88 ? -6.820 26.710 -16.752 1.00 53.28 88 LEU A C 1
ATOM 725 O O . LEU A 1 88 ? -7.847 26.698 -17.424 1.00 53.28 88 LEU A O 1
ATOM 729 N N . LEU A 1 89 ? -5.913 25.734 -16.853 1.00 52.88 89 LEU A N 1
ATOM 730 C CA . LEU A 1 89 ? -5.954 24.727 -17.929 1.00 52.88 89 LEU A CA 1
ATOM 731 C C . LEU A 1 89 ? -7.045 23.657 -17.743 1.00 52.88 89 LEU A C 1
ATOM 733 O O . LEU A 1 89 ? -7.469 23.030 -18.709 1.00 52.88 89 LEU A O 1
ATOM 737 N N . LYS A 1 90 ? -7.541 23.452 -16.513 1.00 44.12 90 LYS A N 1
ATOM 738 C CA . LYS A 1 90 ? -8.565 22.429 -16.220 1.00 44.12 90 LYS A CA 1
ATOM 739 C C . LYS A 1 90 ? -9.952 22.757 -16.774 1.00 44.12 90 LYS A C 1
ATOM 741 O O . LYS A 1 90 ? -10.756 21.845 -16.921 1.00 44.12 90 LYS A O 1
ATOM 746 N N . HIS A 1 91 ? -10.245 24.031 -17.029 1.00 50.28 91 HIS A N 1
ATOM 747 C CA . HIS A 1 91 ? -11.546 24.464 -17.547 1.00 50.28 91 HIS A CA 1
ATOM 748 C C . HIS A 1 91 ? -11.601 24.510 -19.078 1.00 50.28 91 HIS A C 1
ATOM 750 O O . HIS A 1 91 ? -12.694 24.476 -19.634 1.00 50.28 91 HIS A O 1
ATOM 756 N N . GLN A 1 92 ? -10.446 24.572 -19.750 1.00 50.34 92 GLN A N 1
ATOM 757 C CA . GLN A 1 92 ? -10.360 24.721 -21.207 1.00 50.34 92 GLN A CA 1
ATOM 758 C C . GLN A 1 92 ? -10.501 23.397 -21.966 1.00 50.34 92 GLN A C 1
ATOM 760 O O . GLN A 1 92 ? -10.895 23.404 -23.126 1.00 50.34 92 GLN A O 1
ATOM 765 N N . PHE A 1 93 ? -10.257 22.263 -21.306 1.00 38.66 93 PHE A N 1
ATOM 766 C CA . PHE A 1 93 ? -10.455 20.940 -21.889 1.00 38.66 93 PHE A CA 1
ATOM 767 C C . PHE A 1 93 ? -11.419 20.145 -21.014 1.00 38.66 93 PHE A C 1
ATOM 769 O O . PHE A 1 93 ? -11.082 19.755 -19.893 1.00 38.66 93 PHE A O 1
ATOM 776 N N . GLN A 1 94 ? -12.632 19.897 -21.510 1.00 35.03 94 GLN A N 1
ATOM 777 C CA . GLN A 1 94 ? -13.505 18.905 -20.892 1.00 35.03 94 GLN A CA 1
ATOM 778 C C . GLN A 1 94 ? -12.900 17.522 -21.137 1.00 35.03 94 GLN A C 1
ATOM 780 O O . GLN A 1 94 ? -13.043 16.948 -22.209 1.00 35.03 94 GLN A O 1
ATOM 785 N N . ILE A 1 95 ? -12.203 16.983 -20.137 1.00 47.66 95 ILE A N 1
ATOM 786 C CA . ILE A 1 95 ? -11.801 15.577 -20.141 1.00 47.66 95 ILE A CA 1
ATOM 787 C C . ILE A 1 95 ? -13.050 14.759 -19.788 1.00 47.66 95 ILE A C 1
ATOM 789 O O . ILE A 1 95 ? -13.396 14.616 -18.610 1.00 47.66 95 ILE A O 1
ATOM 793 N N . THR A 1 96 ? -13.748 14.244 -20.799 1.00 45.25 96 THR A N 1
ATOM 794 C CA . THR A 1 96 ? -14.848 13.286 -20.632 1.00 45.25 96 THR A CA 1
ATOM 795 C C . THR A 1 96 ? -14.268 11.934 -20.216 1.00 45.25 96 THR A C 1
ATOM 797 O O . THR A 1 96 ? -13.859 11.104 -21.019 1.00 45.25 96 THR A O 1
ATOM 800 N N . THR A 1 97 ? -14.158 11.718 -18.906 1.00 52.62 97 THR A N 1
ATOM 801 C CA . THR A 1 97 ? -13.882 10.392 -18.331 1.00 52.62 97 THR A CA 1
ATOM 802 C C . THR A 1 97 ? -15.221 9.715 -18.049 1.00 52.62 97 THR A C 1
ATOM 804 O O . THR A 1 97 ? -15.692 9.691 -16.909 1.00 52.62 97 THR A O 1
ATOM 807 N N . ASP A 1 98 ? -15.871 9.219 -19.104 1.00 56.97 98 ASP A N 1
ATOM 808 C CA . ASP A 1 98 ? -17.254 8.717 -19.034 1.00 56.97 98 ASP A CA 1
ATOM 809 C C . ASP A 1 98 ? -17.398 7.390 -18.265 1.00 56.97 98 ASP A C 1
ATOM 811 O O . ASP A 1 98 ? -18.487 7.052 -17.812 1.00 56.97 98 ASP A O 1
ATOM 815 N N . ASN A 1 99 ? -16.295 6.695 -17.970 1.00 64.44 99 ASN A N 1
ATOM 816 C CA . ASN A 1 99 ? -16.316 5.374 -17.332 1.00 64.44 99 ASN A CA 1
ATOM 817 C C . ASN A 1 99 ? -15.763 5.386 -15.897 1.00 64.44 99 ASN A C 1
ATOM 819 O O . ASN A 1 99 ? -14.814 4.676 -15.576 1.00 64.44 99 ASN A O 1
ATOM 823 N N . TRP A 1 100 ? -16.344 6.199 -15.007 1.00 67.25 100 TRP A N 1
ATOM 824 C CA . TRP A 1 100 ? -15.998 6.155 -13.574 1.00 67.25 100 TRP A CA 1
ATOM 825 C C . TRP A 1 100 ? -16.789 5.092 -12.794 1.00 67.25 100 TRP A C 1
ATOM 827 O O . TRP A 1 100 ? -16.306 4.616 -11.765 1.00 67.25 100 TRP A O 1
ATOM 837 N N . ASP A 1 101 ? -17.981 4.713 -13.266 1.00 76.56 101 ASP A N 1
ATOM 838 C CA . ASP A 1 101 ? -18.862 3.734 -12.610 1.00 76.56 101 ASP A CA 1
ATOM 839 C C . ASP A 1 101 ? -18.627 2.309 -13.134 1.00 76.56 101 ASP A C 1
ATOM 841 O O . ASP A 1 101 ? -19.527 1.610 -13.591 1.00 76.56 101 ASP A O 1
ATOM 845 N N . VAL A 1 102 ? -17.364 1.883 -13.129 1.00 82.88 102 VAL A N 1
ATOM 846 C CA . VAL A 1 102 ? -16.996 0.537 -13.573 1.00 82.88 102 VAL A CA 1
ATOM 847 C C . VAL A 1 102 ? -17.097 -0.440 -12.402 1.00 82.88 102 VAL A C 1
ATOM 849 O O . VAL A 1 102 ? -16.368 -0.350 -11.398 1.00 82.88 102 VAL A O 1
ATOM 852 N N . THR A 1 103 ? -17.994 -1.414 -12.543 1.00 86.19 103 THR A N 1
ATOM 853 C CA . THR A 1 103 ? -18.297 -2.445 -11.538 1.00 86.19 103 THR A CA 1
ATOM 854 C C . THR A 1 103 ? -17.751 -3.830 -11.887 1.00 86.19 103 THR A C 1
ATOM 856 O O . THR A 1 103 ? -17.868 -4.729 -11.060 1.00 86.19 103 THR A O 1
ATOM 859 N N . ILE A 1 104 ? -17.083 -3.983 -13.035 1.00 87.69 104 ILE A N 1
ATOM 860 C CA . ILE A 1 104 ? -16.439 -5.229 -13.476 1.00 87.69 104 ILE A CA 1
ATOM 861 C C . ILE A 1 104 ? -14.969 -4.982 -13.864 1.00 87.69 104 ILE A C 1
ATOM 863 O O . ILE A 1 104 ? -14.654 -3.895 -14.348 1.00 87.69 104 ILE A O 1
ATOM 867 N N . PRO A 1 105 ? -14.046 -5.942 -13.664 1.00 89.56 105 PRO A N 1
ATOM 868 C CA . PRO A 1 105 ? -12.678 -5.816 -14.169 1.00 89.56 105 PRO A CA 1
ATOM 869 C C . PRO A 1 105 ? -12.622 -5.788 -15.703 1.00 89.56 105 PRO A C 1
ATOM 871 O O . PRO A 1 105 ? -13.471 -6.381 -16.367 1.00 89.56 105 PRO A O 1
ATOM 874 N N . GLY A 1 106 ? -11.580 -5.163 -16.251 1.00 87.00 106 GLY A N 1
ATOM 875 C CA . GLY A 1 106 ? -11.288 -5.111 -17.689 1.00 87.00 106 GLY A CA 1
ATOM 876 C C . GLY A 1 106 ? -11.173 -3.699 -18.267 1.00 87.00 106 GLY A C 1
ATOM 877 O O . GLY A 1 106 ? -10.818 -3.552 -19.432 1.00 87.00 106 GLY A O 1
ATOM 878 N N . PHE A 1 107 ? -11.419 -2.662 -17.463 1.00 90.19 107 PHE A N 1
ATOM 879 C CA . PHE A 1 107 ? -11.294 -1.265 -17.883 1.00 90.19 107 PHE A CA 1
ATOM 880 C C . PHE A 1 107 ? -10.061 -0.654 -17.234 1.00 90.19 107 PHE A C 1
ATOM 882 O O . PHE A 1 107 ? -9.983 -0.574 -16.008 1.00 90.19 107 PHE A O 1
ATOM 889 N N . LEU A 1 108 ? -9.104 -0.229 -18.056 1.00 88.62 108 LEU A N 1
ATOM 890 C CA . LEU A 1 108 ? -7.817 0.283 -17.598 1.00 88.62 108 LEU A CA 1
ATOM 891 C C . LEU A 1 108 ? -7.762 1.808 -17.704 1.00 88.62 108 LEU A C 1
ATOM 893 O O . LEU A 1 108 ? -8.036 2.376 -18.759 1.00 88.62 108 LEU A O 1
ATOM 897 N N . GLU A 1 109 ? -7.339 2.454 -16.625 1.00 89.75 109 GLU A N 1
ATOM 898 C CA . GLU A 1 109 ? -6.766 3.795 -16.661 1.00 89.75 109 GLU A CA 1
ATOM 899 C C . GLU A 1 109 ? -5.264 3.661 -16.930 1.00 89.75 109 GLU A C 1
ATOM 901 O O . GLU A 1 109 ? -4.582 2.861 -16.281 1.00 89.75 109 GLU A O 1
ATOM 906 N N . ILE A 1 110 ? -4.761 4.405 -17.916 1.00 88.62 110 ILE A N 1
ATOM 907 C CA . ILE A 1 110 ? -3.351 4.380 -18.303 1.00 88.62 110 ILE A CA 1
ATOM 908 C C . ILE A 1 110 ? -2.765 5.771 -18.100 1.00 88.62 110 ILE A C 1
ATOM 910 O O . ILE A 1 110 ? -3.250 6.742 -18.680 1.00 88.62 110 ILE A O 1
ATOM 914 N N . ASP A 1 111 ? -1.702 5.854 -17.306 1.00 88.00 111 ASP A N 1
ATOM 915 C CA . ASP A 1 111 ? -0.941 7.079 -17.084 1.00 88.00 111 ASP A CA 1
ATOM 916 C C . ASP A 1 111 ? 0.555 6.845 -17.291 1.00 88.00 111 ASP A C 1
ATOM 918 O O . ASP A 1 111 ? 1.069 5.730 -17.160 1.00 88.00 111 ASP A O 1
ATOM 922 N N . MET A 1 112 ? 1.259 7.916 -17.649 1.00 85.31 112 MET A N 1
ATOM 923 C CA . MET A 1 112 ? 2.699 7.899 -17.843 1.00 85.31 112 MET A CA 1
ATOM 924 C C . MET A 1 112 ? 3.361 8.936 -16.941 1.00 85.31 112 MET A C 1
ATOM 926 O O . MET A 1 112 ? 2.950 10.094 -16.900 1.00 85.31 112 MET A O 1
ATOM 930 N N . VAL A 1 113 ? 4.416 8.524 -16.239 1.00 83.75 113 VAL A N 1
ATOM 931 C CA . VAL A 1 113 ? 5.193 9.383 -15.340 1.00 83.75 113 VAL A CA 1
ATOM 932 C C . VAL A 1 113 ? 6.634 9.455 -15.823 1.00 83.75 113 VAL A C 1
ATOM 934 O O . VAL A 1 113 ? 7.314 8.432 -15.891 1.00 83.75 113 VAL A O 1
ATOM 937 N N . SER A 1 114 ? 7.106 10.665 -16.125 1.00 81.44 114 SER A N 1
ATOM 938 C CA . SER A 1 114 ? 8.514 10.927 -16.436 1.00 81.44 114 SER A CA 1
ATOM 939 C C . SER A 1 114 ? 9.349 11.031 -15.158 1.00 81.44 114 SER A C 1
ATOM 941 O O . SER A 1 114 ? 8.979 11.751 -14.230 1.00 81.44 114 SER A O 1
ATOM 943 N N . HIS A 1 115 ? 10.504 10.361 -15.130 1.00 80.44 115 HIS A N 1
ATOM 944 C CA . HIS A 1 115 ? 11.499 10.466 -14.054 1.00 80.44 115 HIS A CA 1
ATOM 945 C C . HIS A 1 115 ? 12.636 11.437 -14.400 1.00 80.44 115 HIS A C 1
ATOM 947 O O . HIS A 1 115 ? 13.781 11.226 -14.007 1.00 80.44 115 HIS A O 1
ATOM 953 N N . SER A 1 116 ? 12.328 12.507 -15.136 1.00 72.94 116 SER A N 1
ATOM 954 C CA . SER A 1 116 ? 13.321 13.479 -15.611 1.00 72.94 116 SER A CA 1
ATOM 955 C C . SER A 1 116 ? 13.781 14.498 -14.553 1.00 72.94 116 SER A C 1
ATOM 957 O O . SER A 1 116 ? 14.779 15.199 -14.715 1.00 72.94 116 SER A O 1
ATOM 959 N N . GLY A 1 117 ? 13.107 14.544 -13.402 1.00 70.62 117 GLY A N 1
ATOM 960 C CA . GLY A 1 117 ? 13.457 15.457 -12.316 1.00 70.62 117 GLY A CA 1
ATOM 961 C C . GLY A 1 117 ? 13.171 16.914 -12.687 1.00 70.62 117 GLY A C 1
ATOM 962 O O . GLY A 1 117 ? 12.078 17.235 -13.144 1.00 70.62 117 GLY A O 1
ATOM 963 N N . SER A 1 118 ? 14.130 17.811 -12.445 1.00 65.56 118 SER A N 1
ATOM 964 C CA . SER A 1 118 ? 13.990 19.251 -12.721 1.00 65.56 118 SER A CA 1
ATOM 965 C C . SER A 1 118 ? 14.335 19.654 -14.158 1.00 65.56 118 SER A C 1
ATOM 967 O O . SER A 1 118 ? 14.191 20.824 -14.496 1.00 65.56 118 SER A O 1
ATOM 969 N N . SER A 1 119 ? 14.813 18.719 -14.980 1.00 64.56 119 SER A N 1
ATOM 970 C CA . SER A 1 119 ? 15.068 18.925 -16.407 1.00 64.56 119 SER A CA 1
ATOM 971 C C . SER A 1 119 ? 14.144 18.014 -17.210 1.00 64.56 119 SER A C 1
ATOM 973 O O . SER A 1 119 ? 13.805 16.930 -16.751 1.00 64.56 119 SER A O 1
ATOM 975 N N . ALA A 1 120 ? 13.716 18.445 -18.391 1.00 68.38 120 ALA A N 1
ATOM 976 C CA . ALA A 1 120 ? 13.028 17.585 -19.359 1.00 68.38 120 ALA A CA 1
ATOM 977 C C . ALA A 1 120 ? 13.920 17.259 -20.571 1.00 68.38 120 ALA A C 1
ATOM 979 O O . ALA A 1 120 ? 13.448 16.653 -21.526 1.00 68.38 120 ALA A O 1
ATOM 980 N N . ASP A 1 121 ? 15.197 17.648 -20.521 1.00 67.81 121 ASP A N 1
ATOM 981 C CA . ASP A 1 121 ? 16.164 17.474 -21.604 1.00 67.81 121 ASP A CA 1
ATOM 982 C C . ASP A 1 121 ? 17.040 16.226 -21.405 1.00 67.81 121 ASP A C 1
ATOM 984 O O . ASP A 1 121 ? 17.730 16.108 -20.390 1.00 67.81 121 ASP A O 1
ATOM 988 N N . GLY A 1 122 ? 17.009 15.299 -22.366 1.00 69.38 122 GLY A N 1
ATOM 989 C CA . GLY A 1 122 ? 17.741 14.028 -22.339 1.00 69.38 122 GLY A CA 1
ATOM 990 C C . GLY A 1 122 ? 16.854 12.774 -22.358 1.00 69.38 122 GLY A C 1
ATOM 991 O O . GLY A 1 122 ? 15.635 12.835 -22.506 1.00 69.38 122 GLY A O 1
ATOM 992 N N . ASN A 1 123 ? 17.489 11.606 -22.215 1.00 71.44 123 ASN A N 1
ATOM 993 C CA . ASN A 1 123 ? 16.803 10.314 -22.120 1.00 71.44 123 ASN A CA 1
ATOM 994 C C . ASN A 1 123 ? 16.475 9.999 -20.658 1.00 71.44 123 ASN A C 1
ATOM 996 O O . ASN A 1 123 ? 17.373 9.965 -19.816 1.00 71.44 123 ASN A O 1
ATOM 1000 N N . PHE A 1 124 ? 15.205 9.717 -20.368 1.00 75.56 124 PHE A N 1
ATOM 1001 C CA . PHE A 1 124 ? 14.734 9.447 -19.011 1.00 75.56 124 PHE A CA 1
ATOM 1002 C C . PHE A 1 124 ? 13.756 8.290 -18.975 1.00 75.56 124 PHE A C 1
ATOM 1004 O O . PHE A 1 124 ? 12.866 8.211 -19.823 1.00 75.56 124 PHE A O 1
ATOM 1011 N N . ILE A 1 125 ? 13.845 7.488 -17.910 1.00 82.81 125 ILE A N 1
ATOM 1012 C CA . ILE A 1 125 ? 12.853 6.448 -17.648 1.00 82.81 125 ILE A CA 1
ATOM 1013 C C . ILE A 1 125 ? 11.484 7.090 -17.524 1.00 82.81 125 ILE A C 1
ATOM 1015 O O . ILE A 1 125 ? 11.264 8.023 -16.749 1.00 82.81 125 ILE A O 1
ATOM 1019 N N . GLN A 1 126 ? 10.538 6.490 -18.222 1.00 84.75 126 GLN A N 1
ATOM 1020 C CA . GLN A 1 126 ? 9.125 6.734 -18.057 1.00 84.75 126 GLN A CA 1
ATOM 1021 C C . GLN A 1 126 ? 8.479 5.490 -17.457 1.00 84.75 126 GLN A C 1
ATOM 1023 O O . GLN A 1 126 ? 8.802 4.352 -17.805 1.00 84.75 126 GLN A O 1
ATOM 1028 N N . SER A 1 127 ? 7.577 5.693 -16.507 1.00 88.12 127 SER A N 1
ATOM 1029 C CA . SER A 1 127 ? 6.725 4.635 -15.970 1.00 88.12 127 SER A CA 1
ATOM 1030 C C . SER A 1 127 ? 5.372 4.705 -16.628 1.00 88.12 127 SER A C 1
ATOM 1032 O O . SER A 1 127 ? 4.664 5.684 -16.440 1.00 88.12 127 SER A O 1
ATOM 1034 N N . LEU A 1 128 ? 5.025 3.665 -17.374 1.00 91.06 128 LEU A N 1
ATOM 1035 C CA . LEU A 1 128 ? 3.680 3.439 -17.867 1.00 91.06 128 LEU A CA 1
ATOM 1036 C C . LEU A 1 128 ? 2.928 2.610 -16.825 1.00 91.06 128 LEU A C 1
ATOM 1038 O O . LEU A 1 128 ? 3.285 1.454 -16.581 1.00 91.06 128 LEU A O 1
ATOM 1042 N N . ASN A 1 129 ? 1.921 3.204 -16.203 1.00 91.06 129 ASN A N 1
ATOM 1043 C CA . ASN A 1 129 ? 1.037 2.545 -15.256 1.00 91.06 129 ASN A CA 1
ATOM 1044 C C . ASN A 1 129 ? -0.265 2.185 -15.966 1.00 91.06 129 ASN A C 1
ATOM 1046 O O . ASN A 1 129 ? -0.876 3.031 -16.609 1.00 91.06 129 ASN A O 1
ATOM 1050 N N . CYS A 1 130 ? -0.701 0.939 -15.818 1.00 93.50 130 CYS A N 1
ATOM 1051 C CA . CYS A 1 130 ? -2.015 0.486 -16.251 1.00 93.50 130 CYS A CA 1
ATOM 1052 C C . CYS A 1 130 ? -2.773 -0.000 -15.017 1.00 93.50 130 CYS A C 1
ATOM 1054 O O . CYS A 1 130 ? -2.369 -0.996 -14.410 1.00 93.50 130 CYS A O 1
ATOM 1056 N N . THR A 1 131 ? -3.848 0.688 -14.643 1.00 91.94 131 THR A N 1
ATOM 1057 C CA . THR A 1 131 ? -4.633 0.402 -13.438 1.00 91.94 131 THR A CA 1
ATOM 1058 C C . THR A 1 131 ? -6.056 0.014 -13.804 1.00 91.94 131 THR A C 1
ATOM 1060 O O . THR A 1 131 ? -6.777 0.797 -14.412 1.00 91.94 131 THR A O 1
ATOM 1063 N N . ASP A 1 132 ? -6.492 -1.179 -13.406 1.00 92.94 132 ASP A N 1
ATOM 1064 C CA . ASP A 1 132 ? -7.888 -1.589 -13.566 1.00 92.94 132 ASP A CA 1
ATOM 1065 C C . ASP A 1 132 ? -8.805 -0.780 -12.643 1.00 92.94 132 ASP A C 1
ATOM 1067 O O . ASP A 1 132 ? -8.609 -0.751 -11.431 1.00 92.94 132 ASP A O 1
ATOM 1071 N N . ILE A 1 133 ? -9.833 -0.139 -13.194 1.00 91.00 133 ILE A N 1
ATOM 1072 C CA . ILE A 1 133 ? -10.698 0.791 -12.453 1.00 91.00 133 ILE A CA 1
ATOM 1073 C C . ILE A 1 133 ? -11.478 0.064 -11.348 1.00 91.00 133 ILE A C 1
ATOM 1075 O O . ILE A 1 133 ? -11.690 0.611 -10.260 1.00 91.00 133 ILE A O 1
ATOM 1079 N N . HIS A 1 134 ? -11.914 -1.177 -11.586 1.00 91.06 134 HIS A N 1
ATOM 1080 C CA . HIS A 1 134 ? -12.743 -1.906 -10.631 1.00 91.06 134 HIS A CA 1
ATOM 1081 C C . HIS A 1 134 ? -11.940 -2.445 -9.443 1.00 91.06 134 HIS A C 1
ATOM 1083 O O . HIS A 1 134 ? -12.270 -2.183 -8.280 1.00 91.06 134 HIS A O 1
ATOM 1089 N N . THR A 1 135 ? -10.893 -3.204 -9.745 1.00 92.75 135 THR A N 1
ATOM 1090 C CA . THR A 1 135 ? -10.039 -3.895 -8.777 1.00 92.75 135 THR A CA 1
ATOM 1091 C C . THR A 1 135 ? -8.926 -3.008 -8.259 1.00 92.75 135 THR A C 1
ATOM 1093 O O . THR A 1 135 ? -8.332 -3.334 -7.237 1.00 92.75 135 THR A O 1
ATOM 1096 N N . THR A 1 136 ? -8.644 -1.880 -8.913 1.00 94.19 136 THR A N 1
ATOM 1097 C CA . THR A 1 136 ? -7.477 -1.017 -8.666 1.00 94.19 136 THR A CA 1
ATOM 1098 C C . THR A 1 136 ? -6.142 -1.743 -8.850 1.00 94.19 136 THR A C 1
ATOM 1100 O O . THR A 1 136 ? -5.131 -1.309 -8.311 1.00 94.19 136 THR A O 1
ATOM 1103 N N . TRP A 1 137 ? -6.132 -2.879 -9.558 1.00 95.25 137 TRP A N 1
ATOM 1104 C CA . TRP A 1 137 ? -4.910 -3.635 -9.817 1.00 95.25 137 TRP A CA 1
ATOM 1105 C C . TRP A 1 137 ? -4.031 -2.878 -10.797 1.00 95.25 137 TRP A C 1
ATOM 1107 O O . TRP A 1 137 ? -4.470 -2.584 -11.907 1.00 95.25 137 TRP A O 1
ATOM 1117 N N . THR A 1 138 ? -2.790 -2.606 -10.399 1.00 94.00 138 THR A N 1
ATOM 1118 C CA . THR A 1 138 ? -1.852 -1.832 -11.212 1.00 94.00 138 THR A CA 1
ATOM 1119 C C . THR A 1 138 ? -0.705 -2.703 -11.706 1.00 94.00 138 THR A C 1
ATOM 1121 O O . THR A 1 138 ? -0.050 -3.413 -10.935 1.00 94.00 138 THR A O 1
ATOM 1124 N N . GLU A 1 139 ? -0.426 -2.605 -13.002 1.00 94.19 139 GLU A N 1
ATOM 1125 C CA . GLU A 1 139 ? 0.812 -3.066 -13.622 1.00 94.19 139 GLU A CA 1
ATOM 1126 C C . GLU A 1 139 ? 1.629 -1.856 -14.072 1.00 94.19 139 GLU A C 1
ATOM 1128 O O . GLU A 1 139 ? 1.139 -1.017 -14.822 1.00 94.19 139 GLU A O 1
ATOM 1133 N N . THR A 1 140 ? 2.897 -1.801 -13.667 1.00 92.44 140 THR A N 1
ATOM 1134 C CA . THR A 1 140 ? 3.825 -0.757 -14.113 1.00 92.44 140 THR A CA 1
ATOM 1135 C C . THR A 1 140 ? 4.873 -1.341 -15.054 1.00 92.44 140 THR A C 1
ATOM 1137 O O . THR A 1 140 ? 5.403 -2.448 -14.851 1.00 92.44 140 THR A O 1
ATOM 1140 N N . ARG A 1 141 ? 5.194 -0.592 -16.108 1.00 91.19 141 ARG A N 1
ATOM 1141 C CA . ARG A 1 141 ? 6.258 -0.896 -17.064 1.00 91.19 141 ARG A CA 1
ATOM 1142 C C . ARG A 1 141 ? 7.193 0.296 -17.190 1.00 91.19 141 ARG A C 1
ATOM 1144 O O . ARG A 1 141 ? 6.754 1.433 -17.277 1.00 91.19 141 ARG A O 1
ATOM 1151 N N . ALA A 1 142 ? 8.488 0.008 -17.192 1.00 90.19 142 ALA A N 1
ATOM 1152 C CA . ALA A 1 142 ? 9.507 0.999 -17.491 1.00 90.19 142 ALA A CA 1
ATOM 1153 C C . ALA A 1 142 ? 9.687 1.094 -19.007 1.00 90.19 142 ALA A C 1
ATOM 1155 O O . ALA A 1 142 ? 9.766 0.061 -19.683 1.00 90.19 142 ALA A O 1
ATOM 1156 N N . VAL A 1 143 ? 9.768 2.319 -19.506 1.00 84.94 143 VAL A N 1
ATOM 1157 C CA . VAL A 1 143 ? 9.967 2.664 -20.912 1.00 84.94 143 VAL A CA 1
ATOM 1158 C C . VAL A 1 143 ? 11.122 3.671 -20.988 1.00 84.94 143 VAL A C 1
ATOM 1160 O O . VAL A 1 143 ? 11.254 4.496 -20.091 1.00 84.94 143 VAL A O 1
ATOM 1163 N N . TYR A 1 144 ? 11.953 3.582 -22.031 1.00 71.75 144 TYR A N 1
ATOM 1164 C CA . TYR A 1 144 ? 12.986 4.569 -22.403 1.00 71.75 144 TYR A CA 1
ATOM 1165 C C . TYR A 1 144 ? 14.116 4.866 -21.393 1.00 71.75 144 TYR A C 1
ATOM 1167 O O . TYR A 1 144 ? 14.063 5.828 -20.651 1.00 71.75 144 TYR A O 1
ATOM 1175 N N . ASP A 1 145 ? 15.221 4.122 -21.431 1.00 76.56 145 ASP A N 1
ATOM 1176 C CA . ASP A 1 145 ? 16.515 4.531 -20.843 1.00 76.56 145 ASP A CA 1
ATOM 1177 C C . ASP A 1 145 ? 17.620 3.672 -21.482 1.00 76.56 145 ASP A C 1
ATOM 1179 O O . ASP A 1 145 ? 17.344 2.787 -22.299 1.00 76.56 145 ASP A O 1
ATOM 1183 N N . SER A 1 146 ? 18.865 3.871 -21.066 1.00 82.06 146 SER A N 1
ATOM 1184 C CA . SER A 1 146 ? 19.938 2.892 -21.155 1.00 82.06 146 SER A CA 1
ATOM 1185 C C . SER A 1 146 ? 19.462 1.491 -20.758 1.00 82.06 146 SER A C 1
ATOM 1187 O O . SER A 1 146 ? 18.692 1.295 -19.812 1.00 82.06 146 SER A O 1
ATOM 1189 N N . LEU A 1 147 ? 19.976 0.480 -21.462 1.00 86.06 147 LEU A N 1
ATOM 1190 C CA . LEU A 1 147 ? 19.594 -0.916 -21.245 1.00 86.06 147 LEU A CA 1
ATOM 1191 C C . LEU A 1 147 ? 19.791 -1.355 -19.782 1.00 86.06 147 LEU A C 1
ATOM 1193 O O . LEU A 1 147 ? 18.959 -2.074 -19.232 1.00 86.06 147 LEU A O 1
ATOM 1197 N N . ALA A 1 148 ? 20.862 -0.886 -19.133 1.00 87.06 148 ALA A N 1
ATOM 1198 C CA . ALA A 1 148 ? 21.157 -1.197 -17.737 1.00 87.06 148 ALA A CA 1
ATOM 1199 C C . ALA A 1 148 ? 20.091 -0.647 -16.773 1.00 87.06 148 ALA A C 1
ATOM 1201 O O . ALA A 1 148 ? 19.592 -1.387 -15.920 1.00 87.06 148 ALA A O 1
ATOM 1202 N N . ALA A 1 149 ? 19.712 0.625 -16.920 1.00 84.69 149 ALA A N 1
ATOM 1203 C CA . ALA A 1 149 ? 18.695 1.249 -16.080 1.00 84.69 149 ALA A CA 1
ATOM 1204 C C . ALA A 1 149 ? 17.294 0.693 -16.380 1.00 84.69 149 ALA A C 1
ATOM 1206 O O . ALA A 1 149 ? 16.548 0.363 -15.455 1.00 84.69 149 ALA A O 1
ATOM 1207 N N . LEU A 1 150 ? 16.976 0.463 -17.658 1.00 88.69 150 LEU A N 1
ATOM 1208 C CA . LEU A 1 150 ? 15.728 -0.169 -18.078 1.00 88.69 150 LEU A CA 1
ATOM 1209 C C . LEU A 1 150 ? 15.572 -1.572 -17.475 1.00 88.69 150 LEU A C 1
ATOM 1211 O O . LEU A 1 150 ? 14.504 -1.907 -16.960 1.00 88.69 150 LEU A O 1
ATOM 1215 N N . ASN A 1 151 ? 16.626 -2.392 -17.497 1.00 91.44 151 ASN A N 1
ATOM 1216 C CA . ASN A 1 151 ? 16.603 -3.728 -16.900 1.00 91.44 151 ASN A CA 1
ATOM 1217 C C . ASN A 1 151 ? 16.456 -3.671 -15.375 1.00 91.44 151 ASN A C 1
ATOM 1219 O O . ASN A 1 151 ? 15.659 -4.425 -14.814 1.00 91.44 151 ASN A O 1
ATOM 1223 N N . ALA A 1 152 ? 17.154 -2.747 -14.709 1.00 90.75 152 ALA A N 1
ATOM 1224 C CA . ALA A 1 152 ? 17.014 -2.543 -13.268 1.00 90.75 152 ALA A CA 1
ATOM 1225 C C . ALA A 1 152 ? 15.581 -2.129 -12.881 1.00 90.75 152 ALA A C 1
ATOM 1227 O O . ALA A 1 152 ? 15.018 -2.663 -11.923 1.00 90.75 152 ALA A O 1
ATOM 1228 N N . MET A 1 153 ? 14.957 -1.241 -13.659 1.00 91.50 153 MET A N 1
ATOM 1229 C CA . MET A 1 153 ? 13.571 -0.818 -13.446 1.00 91.50 153 MET A CA 1
ATOM 1230 C C . MET A 1 153 ? 12.559 -1.921 -13.750 1.00 91.50 153 MET A C 1
ATOM 1232 O O . MET A 1 153 ? 11.622 -2.124 -12.979 1.00 91.50 153 MET A O 1
ATOM 1236 N N . LYS A 1 154 ? 12.751 -2.679 -14.838 1.00 92.62 154 LYS A N 1
ATOM 1237 C CA . LYS A 1 154 ? 11.909 -3.841 -15.166 1.00 92.62 154 LYS A CA 1
ATOM 1238 C C . LYS A 1 154 ? 11.914 -4.864 -14.034 1.00 92.62 154 LYS A C 1
ATOM 1240 O O . LYS A 1 154 ? 10.849 -5.364 -13.671 1.00 92.62 154 LYS A O 1
ATOM 1245 N N . ASP A 1 155 ? 13.086 -5.144 -13.470 1.00 93.69 155 ASP A N 1
ATOM 1246 C CA . ASP A 1 155 ? 13.231 -6.040 -12.326 1.00 93.69 155 ASP A CA 1
ATOM 1247 C C . ASP A 1 155 ? 12.536 -5.486 -11.068 1.00 93.69 155 ASP A C 1
ATOM 1249 O O . ASP A 1 155 ? 11.743 -6.197 -10.445 1.00 93.69 155 ASP A O 1
ATOM 1253 N N . LEU A 1 156 ? 12.734 -4.204 -10.735 1.00 93.44 156 LEU A N 1
ATOM 1254 C CA . LEU A 1 156 ? 12.023 -3.551 -9.630 1.00 93.44 156 LEU A CA 1
ATOM 1255 C C . LEU A 1 156 ? 10.498 -3.663 -9.791 1.00 93.44 156 LEU A C 1
ATOM 1257 O O . LEU A 1 156 ? 9.814 -4.128 -8.876 1.00 93.44 156 LEU A O 1
ATOM 1261 N N . TYR A 1 157 ? 9.956 -3.267 -10.942 1.00 92.81 157 TYR A N 1
ATOM 1262 C CA . TYR A 1 157 ? 8.511 -3.213 -11.163 1.00 92.81 157 TYR A CA 1
ATOM 1263 C C . TYR A 1 157 ? 7.867 -4.588 -11.199 1.00 92.81 157 TYR A C 1
ATOM 1265 O O . TYR A 1 157 ? 6.902 -4.829 -10.470 1.00 92.81 157 TYR A O 1
ATOM 1273 N N . ARG A 1 158 ? 8.416 -5.510 -11.993 1.00 89.44 158 ARG A N 1
ATOM 1274 C CA . ARG A 1 158 ? 7.825 -6.837 -12.184 1.00 89.44 158 ARG A CA 1
ATOM 1275 C C . ARG A 1 158 ? 7.923 -7.693 -10.928 1.00 89.44 158 ARG A C 1
ATOM 1277 O O . ARG A 1 158 ? 6.954 -8.364 -10.579 1.00 89.44 158 ARG A O 1
ATOM 1284 N N . ASN A 1 159 ? 9.079 -7.669 -10.266 1.00 90.62 159 ASN A N 1
ATOM 1285 C CA . ASN A 1 159 ? 9.404 -8.666 -9.250 1.00 90.62 159 ASN A CA 1
ATOM 1286 C C . ASN A 1 159 ? 9.227 -8.157 -7.824 1.00 90.62 159 ASN A C 1
ATOM 1288 O O . ASN A 1 159 ? 9.314 -8.971 -6.901 1.00 90.62 159 ASN A O 1
ATOM 1292 N N . LYS A 1 160 ? 9.063 -6.842 -7.618 1.00 93.50 160 LYS A N 1
ATOM 1293 C CA . LYS A 1 160 ? 8.981 -6.264 -6.272 1.00 93.50 160 LYS A CA 1
ATOM 1294 C C . LYS A 1 160 ? 7.824 -5.282 -6.113 1.00 93.50 160 LYS A C 1
ATOM 1296 O O . LYS A 1 160 ? 6.916 -5.555 -5.332 1.00 93.50 160 LYS A O 1
ATOM 1301 N N . LEU A 1 161 ? 7.809 -4.187 -6.873 1.00 92.12 161 LEU A N 1
ATOM 1302 C CA . LEU A 1 161 ? 6.846 -3.103 -6.670 1.00 92.12 161 LEU A CA 1
ATOM 1303 C C . LEU A 1 161 ? 5.403 -3.538 -6.951 1.00 92.12 161 LEU A C 1
ATOM 1305 O O . LEU A 1 161 ? 4.524 -3.236 -6.149 1.00 92.12 161 LEU A O 1
ATOM 1309 N N . ARG A 1 162 ? 5.165 -4.311 -8.022 1.00 94.38 162 ARG A N 1
ATOM 1310 C CA . ARG A 1 162 ? 3.838 -4.879 -8.326 1.00 94.38 162 ARG A CA 1
ATOM 1311 C C . ARG A 1 162 ? 3.288 -5.683 -7.152 1.00 94.38 162 ARG A C 1
ATOM 1313 O O . ARG A 1 162 ? 2.134 -5.520 -6.766 1.00 94.38 162 ARG A O 1
ATOM 1320 N N . LEU A 1 163 ? 4.118 -6.561 -6.590 1.00 95.69 163 LEU A N 1
ATOM 1321 C CA . LEU A 1 163 ? 3.722 -7.406 -5.468 1.00 95.69 163 LEU A CA 1
ATOM 1322 C C . LEU A 1 163 ? 3.445 -6.555 -4.222 1.00 95.69 163 LEU A C 1
ATOM 1324 O O . LEU A 1 163 ? 2.448 -6.744 -3.537 1.00 95.69 163 LEU A O 1
ATOM 1328 N N . PHE A 1 164 ? 4.288 -5.560 -3.962 1.00 96.19 164 PHE A N 1
ATOM 1329 C CA . PHE A 1 164 ? 4.123 -4.691 -2.806 1.00 96.19 164 PHE A CA 1
ATOM 1330 C C . PHE A 1 164 ? 2.827 -3.886 -2.879 1.00 96.19 164 PHE A C 1
ATOM 1332 O O . PHE A 1 164 ? 2.037 -3.872 -1.934 1.00 96.19 164 PHE A O 1
ATOM 1339 N N . HIS A 1 165 ? 2.586 -3.264 -4.032 1.00 94.38 165 HIS A N 1
ATOM 1340 C CA . HIS A 1 165 ? 1.416 -2.439 -4.270 1.00 94.38 165 HIS A CA 1
ATOM 1341 C C . HIS A 1 165 ? 0.125 -3.262 -4.212 1.00 94.38 165 HIS A C 1
ATOM 1343 O O . HIS A 1 165 ? -0.756 -3.000 -3.393 1.00 94.38 165 HIS A O 1
ATOM 1349 N N . ASN A 1 166 ? 0.031 -4.317 -5.022 1.00 96.88 166 ASN A N 1
ATOM 1350 C CA . ASN A 1 166 ? -1.235 -5.023 -5.192 1.00 96.88 166 ASN A CA 1
ATOM 1351 C C . ASN A 1 166 ? -1.638 -5.853 -3.966 1.00 96.88 166 ASN A C 1
ATOM 1353 O O . ASN A 1 166 ? -2.834 -6.022 -3.719 1.00 96.88 166 ASN A O 1
ATOM 1357 N N . PHE A 1 167 ? -0.678 -6.328 -3.165 1.00 97.25 167 PHE A N 1
ATOM 1358 C CA . PHE A 1 167 ? -0.967 -7.191 -2.016 1.00 97.25 167 PHE A CA 1
ATOM 1359 C C . PHE A 1 167 ? -0.966 -6.467 -0.668 1.00 97.25 167 PHE A C 1
ATOM 1361 O O . PHE A 1 167 ? -1.699 -6.900 0.220 1.00 97.25 167 PHE A O 1
ATOM 1368 N N . PHE A 1 168 ? -0.220 -5.363 -0.505 1.00 96.94 168 PHE A N 1
ATOM 1369 C CA . PHE A 1 168 ? -0.004 -4.740 0.814 1.00 96.94 168 PHE A CA 1
ATOM 1370 C C . PHE A 1 168 ? -0.294 -3.242 0.898 1.00 96.94 168 PHE A C 1
ATOM 1372 O O . PHE A 1 168 ? -0.160 -2.678 1.987 1.00 96.94 168 PHE A O 1
ATOM 1379 N N . GLN A 1 169 ? -0.708 -2.594 -0.198 1.00 95.31 169 GLN A N 1
ATOM 1380 C CA . GLN A 1 169 ? -1.031 -1.164 -0.227 1.00 95.31 169 GLN A CA 1
ATOM 1381 C C . GLN A 1 169 ? -2.539 -0.947 -0.430 1.00 95.31 169 GLN A C 1
ATOM 1383 O O . GLN A 1 169 ? -3.003 -0.866 -1.565 1.00 95.31 169 GLN A O 1
ATOM 1388 N N . PRO A 1 170 ? -3.344 -0.817 0.645 1.00 97.00 170 PRO A N 1
ATOM 1389 C CA . PRO A 1 170 ? -4.779 -0.589 0.504 1.00 97.00 170 PRO A CA 1
ATOM 1390 C C . PRO A 1 170 ? -5.060 0.697 -0.264 1.00 97.00 170 PRO A C 1
ATOM 1392 O O . PRO A 1 170 ? -4.488 1.715 0.089 1.00 97.00 170 PRO A O 1
ATOM 1395 N N . SER A 1 171 ? -5.925 0.697 -1.269 1.00 92.94 171 SER A N 1
ATOM 1396 C CA . SER A 1 171 ? -6.349 1.871 -2.039 1.00 92.94 171 SER A CA 1
ATOM 1397 C C . SER A 1 171 ? -7.806 2.226 -1.721 1.00 92.94 171 SER A C 1
ATOM 1399 O O . SER A 1 171 ? -8.587 1.388 -1.254 1.00 92.94 171 SER A O 1
ATOM 1401 N N . ILE A 1 172 ? -8.179 3.483 -1.958 1.00 91.56 172 ILE A N 1
ATOM 1402 C CA . ILE A 1 172 ? -9.558 3.966 -1.832 1.00 91.56 172 ILE A CA 1
ATOM 1403 C C . ILE A 1 172 ? -10.089 4.200 -3.243 1.00 91.56 172 ILE A C 1
ATOM 1405 O O . ILE A 1 172 ? -9.452 4.908 -4.020 1.00 91.56 172 ILE A O 1
ATOM 1409 N N . LYS A 1 173 ? -11.253 3.634 -3.556 1.00 88.50 173 LYS A N 1
ATOM 1410 C CA . LYS A 1 173 ? -11.916 3.787 -4.851 1.00 88.50 173 LYS A CA 1
ATOM 1411 C C . LYS A 1 173 ? -13.091 4.756 -4.718 1.00 88.50 173 LYS A C 1
ATOM 1413 O O . LYS A 1 173 ? -13.841 4.722 -3.739 1.00 88.50 173 LYS A O 1
ATOM 1418 N N . LEU A 1 174 ? -13.262 5.629 -5.711 1.00 89.75 174 LEU A N 1
ATOM 1419 C CA . LEU A 1 174 ? -14.476 6.430 -5.850 1.00 89.75 174 LEU A CA 1
ATOM 1420 C C . LEU A 1 174 ? -15.635 5.510 -6.252 1.00 89.75 174 LEU A C 1
ATOM 1422 O O . LEU A 1 174 ? -15.564 4.844 -7.276 1.00 89.75 174 LEU A O 1
ATOM 1426 N N . VAL A 1 175 ? -16.688 5.473 -5.438 1.00 87.88 175 VAL A N 1
ATOM 1427 C CA . VAL A 1 175 ? -17.868 4.629 -5.675 1.00 87.88 175 VAL A CA 1
ATOM 1428 C C . VAL A 1 175 ? -18.920 5.383 -6.462 1.00 87.88 175 VAL A C 1
ATOM 1430 O O . VAL A 1 175 ? -19.458 4.854 -7.418 1.00 87.88 175 VAL A O 1
ATOM 1433 N N . LYS A 1 176 ? -19.244 6.614 -6.049 1.00 87.62 176 LYS A N 1
ATOM 1434 C CA . LYS A 1 176 ? -20.246 7.422 -6.747 1.00 87.62 176 LYS A CA 1
ATOM 1435 C C . LYS A 1 176 ? -20.035 8.914 -6.602 1.00 87.62 176 LYS A C 1
ATOM 1437 O O . LYS A 1 176 ? -19.474 9.397 -5.612 1.00 87.62 176 LYS A O 1
ATOM 1442 N N . LYS A 1 177 ? -20.545 9.647 -7.585 1.00 88.69 177 LYS A N 1
ATOM 1443 C CA . LYS A 1 177 ? -20.674 11.103 -7.574 1.00 88.69 177 LYS A CA 1
ATOM 1444 C C . LYS A 1 177 ? -22.157 11.450 -7.441 1.00 88.69 177 LYS A C 1
ATOM 1446 O O . LYS A 1 177 ? -22.968 10.998 -8.235 1.00 88.69 177 LYS A O 1
ATOM 1451 N N . ILE A 1 178 ? -22.511 12.232 -6.428 1.00 89.06 178 ILE A N 1
ATOM 1452 C CA . ILE A 1 178 ? -23.883 12.684 -6.169 1.00 89.06 178 ILE A CA 1
ATOM 1453 C C . ILE A 1 178 ? -23.907 14.199 -6.339 1.00 89.06 178 ILE A C 1
ATOM 1455 O O . ILE A 1 178 ? -23.131 14.902 -5.685 1.00 89.06 178 ILE A O 1
ATOM 1459 N N . ARG A 1 179 ? -24.787 14.710 -7.200 1.00 90.00 179 ARG A N 1
ATOM 1460 C CA . ARG A 1 179 ? -25.007 16.152 -7.337 1.00 90.00 179 ARG A CA 1
ATOM 1461 C C . ARG A 1 179 ? -26.046 16.610 -6.312 1.00 90.00 179 ARG A C 1
ATOM 1463 O O . ARG A 1 179 ? -27.122 16.035 -6.230 1.00 90.00 179 ARG A O 1
ATOM 1470 N N . ILE A 1 180 ? -25.701 17.621 -5.517 1.00 89.25 180 ILE A N 1
ATOM 1471 C CA . ILE A 1 180 ? -26.566 18.241 -4.506 1.00 89.25 180 ILE A CA 1
ATOM 1472 C C . ILE A 1 180 ? -26.601 19.739 -4.824 1.00 89.25 180 ILE A C 1
ATOM 1474 O O . ILE A 1 180 ? -25.685 20.481 -4.458 1.00 89.25 180 ILE A O 1
ATOM 1478 N N . GLY A 1 181 ? -27.612 20.166 -5.587 1.00 89.06 181 GLY A N 1
ATOM 1479 C CA . GLY A 1 181 ? -27.680 21.515 -6.158 1.00 89.06 181 GLY A CA 1
ATOM 1480 C C . GLY A 1 181 ? -26.462 21.820 -7.041 1.00 89.06 181 GLY A C 1
ATOM 1481 O O . GLY A 1 181 ? -26.186 21.118 -8.018 1.00 89.06 181 GLY A O 1
ATOM 1482 N N . SER A 1 182 ? -25.694 22.848 -6.672 1.00 87.69 182 SER A N 1
ATOM 1483 C CA . SER A 1 182 ? -24.442 23.227 -7.345 1.00 87.69 182 SER A CA 1
ATOM 1484 C C . SER A 1 182 ? -23.211 22.429 -6.887 1.00 87.69 182 SER A C 1
ATOM 1486 O O . SER A 1 182 ? -22.152 22.532 -7.506 1.00 87.69 182 SER A O 1
ATOM 1488 N N . LYS A 1 183 ? -23.313 21.618 -5.823 1.00 84.06 183 LYS A N 1
ATOM 1489 C CA . LYS A 1 183 ? -22.174 20.890 -5.240 1.00 84.06 183 LYS A CA 1
ATOM 1490 C C . LYS A 1 183 ? -22.104 19.446 -5.735 1.00 84.06 183 LYS A C 1
ATOM 1492 O O . LYS A 1 183 ? -23.110 18.745 -5.812 1.00 84.06 183 LYS A O 1
ATOM 1497 N N . LEU A 1 184 ? -20.885 18.969 -5.993 1.00 87.75 184 LEU A N 1
ATOM 1498 C CA . LEU A 1 184 ? -20.602 17.564 -6.295 1.00 87.75 184 LEU A CA 1
ATOM 1499 C C . LEU A 1 184 ? -20.050 16.856 -5.050 1.00 87.75 184 LEU A C 1
ATOM 1501 O O . LEU A 1 184 ? -18.934 17.136 -4.610 1.00 87.75 184 LEU A O 1
ATOM 1505 N N . LYS A 1 185 ? -20.805 15.903 -4.499 1.00 89.50 185 LYS A N 1
ATOM 1506 C CA . LYS A 1 185 ? -20.371 15.044 -3.392 1.00 89.50 185 LYS A CA 1
ATOM 1507 C C . LYS A 1 185 ? -19.789 13.742 -3.942 1.00 89.50 185 LYS A C 1
ATOM 1509 O O . LYS A 1 185 ? -20.446 13.028 -4.691 1.00 89.50 185 LYS A O 1
ATOM 1514 N N . ARG A 1 186 ? -18.558 13.416 -3.546 1.00 90.94 186 ARG A N 1
ATOM 1515 C CA . ARG A 1 186 ? -17.880 12.155 -3.885 1.00 90.94 186 ARG A CA 1
ATOM 1516 C C . ARG A 1 186 ? -18.011 11.171 -2.726 1.00 90.94 186 ARG A C 1
ATOM 1518 O O . ARG A 1 186 ? -17.725 11.531 -1.587 1.00 90.94 186 ARG A O 1
ATOM 1525 N N . VAL A 1 187 ? -18.450 9.952 -3.013 1.00 90.25 187 VAL A N 1
ATOM 1526 C CA . VAL A 1 187 ? -18.548 8.860 -2.040 1.00 90.25 187 VAL A CA 1
ATOM 1527 C C . VAL A 1 187 ? -17.465 7.847 -2.357 1.00 90.25 187 VAL A C 1
ATOM 1529 O O . VAL A 1 187 ? -17.423 7.313 -3.462 1.00 90.25 187 VAL A O 1
ATOM 1532 N N . TYR A 1 188 ? -16.605 7.594 -1.381 1.00 91.50 188 TYR A N 1
ATOM 1533 C CA . TYR A 1 188 ? -15.507 6.645 -1.477 1.00 91.50 188 TYR A CA 1
ATOM 1534 C C . TYR A 1 188 ? -15.797 5.405 -0.642 1.00 91.50 188 TYR A C 1
ATOM 1536 O O . TYR A 1 188 ? -16.575 5.462 0.314 1.00 91.50 188 TYR A O 1
ATOM 1544 N N . ASP A 1 189 ? -15.154 4.297 -0.979 1.00 93.19 189 ASP A N 1
ATOM 1545 C CA . ASP A 1 189 ? -15.240 3.088 -0.175 1.00 93.19 189 ASP A CA 1
ATOM 1546 C C . ASP A 1 189 ? -14.200 3.032 0.954 1.00 93.19 189 ASP A C 1
ATOM 1548 O O . ASP A 1 189 ? -13.439 3.968 1.211 1.00 93.19 189 ASP A O 1
ATOM 1552 N N . LYS A 1 190 ? -14.206 1.913 1.685 1.00 94.62 190 LYS A N 1
ATOM 1553 C CA . LYS A 1 190 ? -13.185 1.625 2.693 1.00 94.62 190 LYS A CA 1
ATOM 1554 C C . LYS A 1 190 ? -11.879 1.209 1.999 1.00 94.62 190 LYS A C 1
ATOM 1556 O O . LYS A 1 190 ? -11.951 0.474 1.015 1.00 94.62 190 LYS A O 1
ATOM 1561 N N . PRO A 1 191 ? -10.702 1.586 2.539 1.00 96.62 191 PRO A N 1
ATOM 1562 C CA . PRO A 1 191 ? -9.426 1.173 1.968 1.00 96.62 191 PRO A CA 1
ATOM 1563 C C . PRO A 1 191 ? -9.308 -0.355 1.882 1.00 96.62 191 PRO A C 1
ATOM 1565 O O . PRO A 1 191 ? -9.533 -1.046 2.878 1.00 96.62 191 PRO A O 1
ATOM 1568 N N . LYS A 1 192 ? -8.936 -0.867 0.707 1.00 97.25 192 LYS A N 1
ATOM 1569 C CA . LYS A 1 192 ? -8.707 -2.296 0.426 1.00 97.25 192 LYS A CA 1
ATOM 1570 C C . LYS A 1 192 ? -7.564 -2.440 -0.562 1.00 97.25 192 LYS A C 1
ATOM 1572 O O . LYS A 1 192 ? -7.438 -1.605 -1.453 1.00 97.25 192 LYS A O 1
ATOM 1577 N N . THR A 1 193 ? -6.734 -3.468 -0.433 1.00 97.38 193 THR A N 1
ATOM 1578 C CA . THR A 1 193 ? -5.691 -3.721 -1.440 1.00 97.38 193 THR A CA 1
ATOM 1579 C C . THR A 1 193 ? -6.322 -4.157 -2.759 1.00 97.38 193 THR A C 1
ATOM 1581 O O . THR A 1 193 ? -7.424 -4.723 -2.749 1.00 97.38 193 THR A O 1
ATOM 1584 N N . PRO A 1 194 ? -5.644 -3.941 -3.895 1.00 96.75 194 PRO A N 1
ATOM 1585 C CA . PRO A 1 194 ? -6.126 -4.452 -5.166 1.00 96.75 194 PRO A CA 1
ATOM 1586 C C . PRO A 1 194 ? -6.398 -5.955 -5.151 1.00 96.75 194 PRO A C 1
ATOM 1588 O O . PRO A 1 194 ? -7.428 -6.411 -5.640 1.00 96.75 194 PRO A O 1
ATOM 1591 N N . PHE A 1 195 ? -5.541 -6.728 -4.483 1.00 96.62 195 PHE A N 1
ATOM 1592 C CA . PHE A 1 195 ? -5.754 -8.157 -4.297 1.00 96.62 195 PHE A CA 1
ATOM 1593 C C . PHE A 1 195 ? -7.023 -8.475 -3.490 1.00 96.62 195 PHE A C 1
ATOM 1595 O O . PHE A 1 195 ? -7.779 -9.368 -3.869 1.00 96.62 195 PHE A O 1
ATOM 1602 N N . GLN A 1 196 ? -7.319 -7.731 -2.417 1.00 96.38 196 GLN A N 1
ATOM 1603 C CA . GLN A 1 196 ? -8.571 -7.901 -1.665 1.00 96.38 196 GLN A CA 1
ATOM 1604 C C . GLN A 1 196 ? -9.804 -7.587 -2.520 1.00 96.38 196 GLN A C 1
ATOM 1606 O O . GLN A 1 196 ? -10.811 -8.285 -2.412 1.00 96.38 196 GLN A O 1
ATOM 1611 N N . ARG A 1 197 ? -9.733 -6.557 -3.373 1.00 95.50 197 ARG A N 1
ATOM 1612 C CA . ARG A 1 197 ? -10.809 -6.220 -4.319 1.00 95.50 197 ARG A CA 1
ATOM 1613 C C . ARG A 1 197 ? -10.982 -7.310 -5.365 1.00 95.50 197 ARG A C 1
ATOM 1615 O O . ARG A 1 197 ? -12.104 -7.723 -5.614 1.00 95.50 197 ARG A O 1
ATOM 1622 N N . LEU A 1 198 ? -9.881 -7.829 -5.900 1.00 93.81 198 LEU A N 1
ATOM 1623 C CA . LEU A 1 198 ? -9.881 -8.943 -6.843 1.00 93.81 198 LEU A CA 1
ATOM 1624 C C . LEU A 1 198 ? -10.498 -10.208 -6.229 1.00 93.81 198 LEU A C 1
ATOM 1626 O O . LEU A 1 198 ? -11.321 -10.849 -6.870 1.00 93.81 198 LEU A O 1
ATOM 1630 N N . CYS A 1 199 ? -10.187 -10.525 -4.967 1.00 92.88 199 CYS A N 1
ATOM 1631 C CA . CYS A 1 199 ? -10.820 -11.630 -4.235 1.00 92.88 199 CYS A CA 1
ATOM 1632 C C . CYS A 1 199 ? -12.332 -11.439 -4.041 1.00 92.88 199 CYS A C 1
ATOM 1634 O O . CYS A 1 199 ? -13.056 -12.421 -3.920 1.00 92.88 199 CYS A O 1
ATOM 1636 N N . GLN A 1 200 ? -12.791 -10.189 -3.952 1.00 92.19 200 GLN A N 1
ATOM 1637 C CA . GLN A 1 200 ? -14.209 -9.831 -3.837 1.00 92.19 200 GLN A CA 1
ATOM 1638 C C . GLN A 1 200 ? -14.898 -9.726 -5.203 1.00 92.19 200 GLN A C 1
ATOM 1640 O O . GLN A 1 200 ? -16.124 -9.725 -5.262 1.00 92.19 200 GLN A O 1
ATOM 1645 N N . SER A 1 201 ? -14.125 -9.626 -6.287 1.00 86.00 201 SER A N 1
ATOM 1646 C CA . SER A 1 201 ? -14.643 -9.636 -7.647 1.00 86.00 201 SER A CA 1
ATOM 1647 C C . SER A 1 201 ? -14.905 -11.084 -8.061 1.00 86.00 201 SER A C 1
ATOM 1649 O O . SER A 1 201 ? -14.001 -11.919 -8.053 1.00 86.00 201 SER A O 1
ATOM 1651 N N . ASN A 1 202 ? -16.131 -11.399 -8.470 1.00 86.19 202 ASN A N 1
ATOM 1652 C CA . ASN A 1 202 ? -16.501 -12.748 -8.922 1.00 86.19 202 ASN A CA 1
ATOM 1653 C C . ASN A 1 202 ? -15.982 -13.071 -10.343 1.00 86.19 202 ASN A C 1
ATOM 1655 O O . ASN A 1 202 ? -16.513 -13.948 -11.015 1.00 86.19 202 ASN A O 1
ATOM 1659 N N . HIS A 1 203 ? -14.959 -12.355 -10.817 1.00 86.00 203 HIS A N 1
ATOM 1660 C CA . HIS A 1 203 ? -14.524 -12.331 -12.218 1.00 86.00 203 HIS A CA 1
ATOM 1661 C C . HIS A 1 203 ? -13.142 -12.963 -12.452 1.00 86.00 203 HIS A C 1
ATOM 1663 O O . HIS A 1 203 ? -12.649 -12.971 -13.578 1.00 86.00 203 HIS A O 1
ATOM 1669 N N . ILE A 1 204 ? -12.494 -13.490 -11.409 1.00 88.44 204 ILE A N 1
ATOM 1670 C CA . ILE A 1 204 ? -11.201 -14.171 -11.526 1.00 88.44 204 ILE A CA 1
ATOM 1671 C C . ILE A 1 204 ? -11.372 -15.692 -11.561 1.00 88.44 204 ILE A C 1
ATOM 1673 O O . ILE A 1 204 ? -12.119 -16.277 -10.778 1.00 88.44 204 ILE A O 1
ATOM 1677 N N . ASN A 1 205 ? -10.627 -16.346 -12.453 1.00 92.19 205 ASN A N 1
ATOM 1678 C CA . ASN A 1 205 ? -10.517 -17.802 -12.483 1.00 92.19 205 ASN A CA 1
ATOM 1679 C C . ASN A 1 205 ? -10.005 -18.344 -11.126 1.00 92.19 205 ASN A C 1
ATOM 1681 O O . ASN A 1 205 ? -9.058 -17.805 -10.546 1.00 92.19 205 ASN A O 1
ATOM 1685 N N . LYS A 1 206 ? -10.625 -19.426 -10.636 1.00 91.56 206 LYS A N 1
ATOM 1686 C CA . LYS A 1 206 ? -10.364 -19.993 -9.302 1.00 91.56 206 LYS A CA 1
ATOM 1687 C C . LYS A 1 206 ? -8.912 -20.446 -9.110 1.00 91.56 206 LYS A C 1
ATOM 1689 O O . LYS A 1 206 ? -8.353 -20.193 -8.044 1.00 91.56 206 LYS A O 1
ATOM 1694 N N . ASP A 1 207 ? -8.285 -21.021 -10.133 1.00 94.06 207 ASP A N 1
ATOM 1695 C CA . ASP A 1 207 ? -6.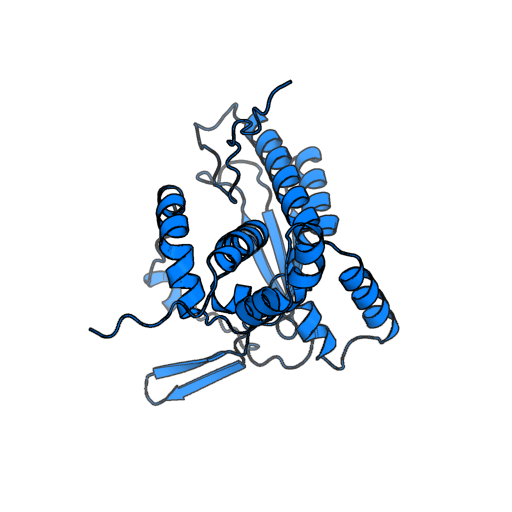899 -21.502 -10.068 1.00 94.06 207 ASP 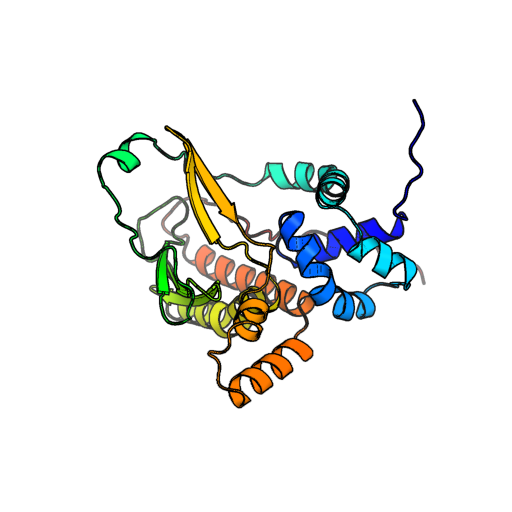A CA 1
ATOM 1696 C C . ASP A 1 207 ? -5.923 -20.331 -9.969 1.00 94.06 207 ASP A C 1
ATOM 1698 O O . ASP A 1 207 ? -5.042 -20.308 -9.108 1.00 94.06 207 ASP A O 1
ATOM 1702 N N . LYS A 1 208 ? -6.137 -19.287 -10.782 1.00 92.44 208 LYS A N 1
ATOM 1703 C CA . LYS A 1 208 ? -5.359 -18.041 -10.684 1.00 92.44 208 LYS A CA 1
ATOM 1704 C C . LYS A 1 208 ? -5.529 -17.384 -9.316 1.00 92.44 208 LYS A C 1
ATOM 1706 O O . LYS A 1 208 ? -4.554 -16.915 -8.732 1.00 92.44 208 LYS A O 1
ATOM 1711 N N . LEU A 1 209 ? -6.745 -17.368 -8.773 1.00 92.81 209 LEU A N 1
ATOM 1712 C CA . LEU A 1 209 ? -6.995 -16.836 -7.435 1.00 92.81 209 LEU A CA 1
ATOM 1713 C C . LEU A 1 209 ? -6.259 -17.644 -6.354 1.00 92.81 209 LEU A C 1
ATOM 1715 O O . LEU A 1 209 ? -5.688 -17.047 -5.442 1.00 92.81 209 LEU A O 1
ATOM 1719 N N . ALA A 1 210 ? -6.238 -18.975 -6.456 1.00 94.06 210 ALA A N 1
ATOM 1720 C CA . ALA A 1 210 ? -5.497 -19.840 -5.539 1.00 94.06 210 ALA A CA 1
ATOM 1721 C C . ALA A 1 210 ? -3.982 -19.579 -5.604 1.00 94.06 210 ALA A C 1
ATOM 1723 O O . ALA A 1 210 ? -3.344 -19.424 -4.562 1.00 94.06 210 ALA A O 1
ATOM 1724 N N . GLN A 1 211 ? -3.422 -19.425 -6.809 1.00 95.00 211 GLN A N 1
ATOM 1725 C CA . GLN A 1 211 ? -2.015 -19.052 -7.000 1.00 95.00 211 GLN A CA 1
ATOM 1726 C C . GLN A 1 211 ? -1.690 -17.701 -6.349 1.00 95.00 211 GLN A C 1
ATOM 1728 O O . GLN A 1 211 ? -0.717 -17.586 -5.605 1.00 95.00 211 GLN A O 1
ATOM 1733 N N . LEU A 1 212 ? -2.525 -16.679 -6.568 1.00 94.50 212 LEU A N 1
ATOM 1734 C CA . LEU A 1 212 ? -2.323 -15.360 -5.959 1.00 94.50 212 LEU A CA 1
ATOM 1735 C C . LEU A 1 212 ? -2.448 -15.404 -4.429 1.00 94.50 212 LEU A C 1
ATOM 1737 O O . LEU A 1 212 ? -1.681 -14.733 -3.741 1.00 94.50 212 LEU A O 1
ATOM 1741 N N . LYS A 1 213 ? -3.368 -16.211 -3.882 1.00 94.88 213 LYS A N 1
ATOM 1742 C CA . LYS A 1 213 ? -3.479 -16.440 -2.431 1.00 94.88 213 LYS A CA 1
ATOM 1743 C C . LYS A 1 213 ? -2.221 -17.092 -1.859 1.00 94.88 213 LYS A C 1
ATOM 1745 O O . LYS A 1 213 ? -1.769 -16.665 -0.801 1.00 94.88 213 LYS A O 1
ATOM 1750 N N . ASN A 1 214 ? -1.643 -18.073 -2.555 1.00 95.56 214 ASN A N 1
ATOM 1751 C CA . ASN A 1 214 ? -0.387 -18.698 -2.142 1.00 95.56 214 ASN A CA 1
ATOM 1752 C C . ASN A 1 214 ? 0.749 -17.663 -2.104 1.00 95.56 214 ASN A C 1
ATOM 1754 O O . ASN A 1 214 ? 1.382 -17.495 -1.064 1.00 95.56 214 ASN A O 1
ATOM 1758 N N . ILE A 1 215 ? 0.906 -16.879 -3.181 1.00 93.81 215 ILE A N 1
ATOM 1759 C CA . ILE A 1 215 ? 1.892 -15.788 -3.246 1.00 93.81 215 ILE A CA 1
ATOM 1760 C C . ILE A 1 215 ? 1.701 -14.814 -2.077 1.00 93.81 215 ILE A C 1
ATOM 1762 O O . ILE A 1 215 ? 2.668 -14.476 -1.402 1.00 93.81 215 ILE A O 1
ATOM 1766 N N . ALA A 1 216 ? 0.467 -14.384 -1.803 1.00 93.19 216 ALA A N 1
ATOM 1767 C CA . ALA A 1 216 ? 0.173 -13.473 -0.698 1.00 93.19 216 ALA A CA 1
ATOM 1768 C C . ALA A 1 216 ? 0.554 -14.056 0.675 1.00 93.19 216 ALA A C 1
ATOM 1770 O O . ALA A 1 216 ? 0.989 -13.314 1.552 1.00 93.19 216 ALA A O 1
ATOM 1771 N N . GLY A 1 217 ? 0.383 -15.369 0.860 1.00 92.50 217 GLY A N 1
ATOM 1772 C CA . GLY A 1 217 ? 0.652 -16.065 2.119 1.00 92.50 217 GLY A CA 1
ATOM 1773 C C . GLY A 1 217 ? 2.136 -16.220 2.450 1.00 92.50 217 GLY A C 1
ATOM 1774 O O . GLY A 1 217 ? 2.483 -16.251 3.626 1.00 92.50 217 GLY A O 1
ATOM 1775 N N . ILE A 1 218 ? 3.008 -16.281 1.440 1.00 94.50 218 ILE A N 1
ATOM 1776 C CA . ILE A 1 218 ? 4.463 -16.452 1.625 1.00 94.50 218 ILE A CA 1
ATOM 1777 C C . ILE A 1 218 ? 5.250 -15.139 1.549 1.00 94.50 218 ILE A C 1
ATOM 1779 O O . ILE A 1 218 ? 6.450 -15.115 1.817 1.00 94.50 218 ILE A O 1
ATOM 1783 N N . LEU A 1 219 ? 4.607 -14.051 1.128 1.00 95.56 219 LEU A N 1
ATOM 1784 C CA . LEU A 1 219 ? 5.292 -12.808 0.815 1.00 95.56 219 LEU A CA 1
ATOM 1785 C C . LEU A 1 219 ? 5.401 -11.898 2.040 1.00 95.56 219 LEU A C 1
ATOM 1787 O O . LEU A 1 219 ? 4.403 -11.417 2.568 1.00 95.56 219 LEU A O 1
ATOM 1791 N N . ASP A 1 220 ? 6.636 -11.600 2.433 1.00 96.94 220 ASP A N 1
ATOM 1792 C CA . ASP A 1 220 ? 6.926 -10.710 3.551 1.00 96.94 220 ASP A CA 1
ATOM 1793 C C . ASP A 1 220 ? 6.976 -9.231 3.102 1.00 96.94 220 ASP A C 1
ATOM 1795 O O . ASP A 1 220 ? 7.885 -8.841 2.354 1.00 96.94 220 ASP A O 1
ATOM 1799 N N . PRO A 1 221 ? 6.052 -8.368 3.567 1.00 97.19 221 PRO A N 1
ATOM 1800 C CA . PRO A 1 221 ? 5.991 -6.971 3.157 1.00 97.19 221 PRO A CA 1
ATOM 1801 C C . PRO A 1 221 ? 7.166 -6.125 3.673 1.00 97.19 221 PRO A C 1
ATOM 1803 O O . PRO A 1 221 ? 7.563 -5.174 2.998 1.00 97.19 221 PRO A O 1
ATOM 1806 N N . PHE A 1 222 ? 7.776 -6.471 4.813 1.00 97.50 222 PHE A N 1
ATOM 1807 C CA . PHE A 1 222 ? 8.960 -5.767 5.321 1.00 97.50 222 PHE A CA 1
ATOM 1808 C C . PHE A 1 222 ? 10.197 -6.103 4.487 1.00 97.50 222 PHE A C 1
ATOM 1810 O O . PHE A 1 222 ? 10.965 -5.210 4.121 1.00 97.50 222 PHE A O 1
ATOM 1817 N N . ALA A 1 223 ? 10.388 -7.385 4.157 1.00 96.75 223 ALA A N 1
ATOM 1818 C CA . ALA A 1 223 ? 11.484 -7.806 3.283 1.00 96.75 223 ALA A CA 1
ATOM 1819 C C . ALA A 1 223 ? 11.340 -7.187 1.885 1.00 96.75 223 ALA A C 1
ATOM 1821 O O . ALA A 1 223 ? 12.324 -6.752 1.274 1.00 96.75 223 ALA A O 1
ATOM 1822 N N . LEU A 1 224 ? 10.101 -7.099 1.400 1.00 95.69 224 LEU A N 1
ATOM 1823 C CA . LEU A 1 224 ? 9.782 -6.492 0.121 1.00 95.69 224 LEU A CA 1
ATOM 1824 C C . LEU A 1 224 ? 10.079 -4.990 0.103 1.00 95.69 224 LEU A C 1
ATOM 1826 O O . LEU A 1 224 ? 10.759 -4.545 -0.819 1.00 95.69 224 LEU A O 1
ATOM 1830 N N . SER A 1 225 ? 9.663 -4.244 1.136 1.00 94.56 225 SER A N 1
ATOM 1831 C CA . SER A 1 225 ? 10.014 -2.825 1.304 1.00 94.56 225 SER A CA 1
ATOM 1832 C C . SER A 1 225 ? 11.525 -2.621 1.270 1.00 94.56 225 SER A C 1
ATOM 1834 O O . S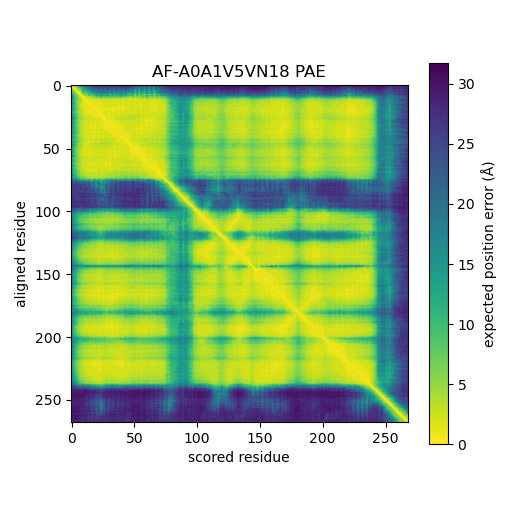ER A 1 225 ? 12.026 -1.882 0.429 1.00 94.56 225 SER A O 1
ATOM 1836 N N . LYS A 1 226 ? 12.273 -3.359 2.101 1.00 95.44 226 LYS A N 1
ATOM 1837 C CA . LYS A 1 226 ? 13.738 -3.245 2.160 1.00 95.44 226 LYS A CA 1
ATOM 1838 C C . LYS A 1 226 ? 14.392 -3.533 0.805 1.00 95.44 226 LYS A C 1
ATOM 1840 O O . LYS A 1 226 ? 15.343 -2.862 0.408 1.00 95.44 226 LYS A O 1
ATOM 1845 N N . THR A 1 227 ? 13.879 -4.526 0.078 1.00 96.31 227 THR A N 1
ATOM 1846 C CA . THR A 1 227 ? 14.384 -4.868 -1.258 1.00 96.31 227 THR A CA 1
ATOM 1847 C C . THR A 1 227 ? 14.069 -3.780 -2.284 1.00 96.31 227 THR A C 1
ATOM 1849 O O . THR A 1 227 ? 14.893 -3.518 -3.162 1.00 96.31 227 THR A O 1
ATOM 1852 N N . ILE A 1 228 ? 12.893 -3.154 -2.194 1.00 92.56 228 ILE A N 1
ATOM 1853 C CA . ILE A 1 228 ? 12.507 -2.020 -3.040 1.00 92.56 228 ILE A CA 1
ATOM 1854 C C . ILE A 1 228 ? 13.455 -0.848 -2.793 1.00 92.56 228 ILE A C 1
ATOM 1856 O O . ILE A 1 228 ? 14.051 -0.365 -3.752 1.00 92.56 228 ILE A O 1
ATOM 1860 N N . ASP A 1 229 ? 13.678 -0.467 -1.535 1.00 88.44 229 ASP A N 1
ATOM 1861 C CA . ASP A 1 229 ? 14.562 0.649 -1.173 1.00 88.44 229 ASP A CA 1
ATOM 1862 C C . ASP A 1 229 ? 16.003 0.414 -1.654 1.00 88.44 229 ASP A C 1
ATOM 1864 O O . ASP A 1 229 ? 16.645 1.299 -2.231 1.00 88.44 229 ASP A O 1
ATOM 1868 N N . PHE A 1 230 ? 16.499 -0.818 -1.503 1.00 91.62 230 PHE A N 1
ATOM 1869 C CA . PHE A 1 230 ? 17.810 -1.217 -2.016 1.00 91.62 230 PHE A CA 1
ATOM 1870 C C . PHE A 1 230 ? 17.903 -1.088 -3.545 1.00 91.62 230 PHE A C 1
ATOM 1872 O O . PHE A 1 230 ? 18.865 -0.524 -4.075 1.00 91.62 230 PHE A O 1
ATOM 1879 N N . LYS A 1 231 ? 16.898 -1.586 -4.278 1.00 91.31 231 LYS A N 1
ATOM 1880 C CA . LYS A 1 231 ? 16.868 -1.500 -5.746 1.00 91.31 231 LYS A CA 1
ATOM 1881 C C . LYS A 1 231 ? 16.750 -0.060 -6.227 1.00 91.31 231 LYS A C 1
ATOM 1883 O O . LYS A 1 231 ? 17.476 0.313 -7.145 1.00 91.31 231 LYS A O 1
ATOM 1888 N N . LEU A 1 232 ? 15.899 0.745 -5.592 1.00 87.56 232 LEU A N 1
ATOM 1889 C CA . LEU A 1 232 ? 15.772 2.173 -5.875 1.00 87.56 232 LEU A CA 1
ATOM 1890 C C . LEU A 1 232 ? 17.116 2.879 -5.702 1.00 87.56 232 LEU A C 1
ATOM 1892 O O . LEU A 1 232 ? 17.554 3.570 -6.614 1.00 87.56 232 LEU A O 1
ATOM 1896 N N . THR A 1 233 ? 17.825 2.627 -4.599 1.00 84.88 233 THR A N 1
ATOM 1897 C CA . THR A 1 233 ? 19.167 3.187 -4.365 1.00 84.88 233 THR A CA 1
ATOM 1898 C C . THR A 1 233 ? 20.136 2.832 -5.498 1.00 84.88 233 THR A C 1
ATOM 1900 O O . THR A 1 233 ? 20.850 3.697 -6.005 1.00 84.88 233 THR A O 1
ATOM 1903 N N . LYS A 1 234 ? 20.133 1.573 -5.959 1.00 87.06 234 LYS A N 1
ATOM 1904 C CA . LYS A 1 234 ? 20.961 1.141 -7.097 1.00 87.06 234 LYS A CA 1
ATOM 1905 C C . LYS A 1 234 ? 20.588 1.870 -8.391 1.00 87.06 234 LYS A C 1
ATOM 1907 O O . LYS A 1 234 ? 21.484 2.300 -9.109 1.00 87.06 234 LYS A O 1
ATOM 1912 N N . ILE A 1 235 ? 19.295 2.019 -8.676 1.00 85.19 235 ILE A N 1
ATOM 1913 C CA . ILE A 1 235 ? 18.793 2.732 -9.860 1.00 85.19 235 ILE A CA 1
ATOM 1914 C C . ILE A 1 235 ? 19.197 4.210 -9.814 1.00 85.19 235 ILE A C 1
ATOM 1916 O O . ILE A 1 235 ? 19.748 4.719 -10.787 1.00 85.19 235 ILE A O 1
ATOM 1920 N N . TYR A 1 236 ? 19.025 4.882 -8.673 1.00 79.06 236 TYR A N 1
ATOM 1921 C CA . TYR A 1 236 ? 19.465 6.270 -8.500 1.00 79.06 236 TYR A CA 1
ATOM 1922 C C . TYR A 1 236 ? 20.973 6.432 -8.725 1.00 79.06 236 TYR A C 1
ATOM 1924 O O . TYR A 1 236 ? 21.400 7.392 -9.364 1.00 79.06 236 TYR A O 1
ATOM 1932 N N . ASN A 1 237 ? 21.780 5.474 -8.265 1.00 79.25 237 ASN A N 1
ATOM 1933 C CA . ASN A 1 237 ? 23.225 5.481 -8.500 1.00 79.25 237 ASN A CA 1
ATOM 1934 C C . ASN A 1 237 ? 23.610 5.233 -9.968 1.00 79.25 237 ASN A C 1
ATOM 1936 O O . ASN A 1 237 ? 24.687 5.647 -10.389 1.00 79.25 237 ASN A O 1
ATOM 1940 N N . LEU A 1 238 ? 22.768 4.557 -10.756 1.00 77.88 238 LEU A N 1
ATOM 1941 C CA . LEU A 1 238 ? 22.968 4.450 -12.205 1.00 77.88 238 LEU A CA 1
ATOM 1942 C C . LEU A 1 238 ? 22.683 5.793 -12.887 1.00 77.88 238 LEU A C 1
ATOM 1944 O O . LEU A 1 238 ? 23.482 6.233 -13.708 1.00 77.88 238 LEU A O 1
ATOM 1948 N N . ALA A 1 239 ? 21.609 6.476 -12.486 1.00 68.69 239 ALA A N 1
ATOM 1949 C CA . ALA A 1 239 ? 21.259 7.792 -13.016 1.00 68.69 239 ALA A CA 1
ATOM 1950 C C . ALA A 1 239 ? 22.309 8.866 -12.668 1.00 68.69 239 ALA A C 1
ATOM 1952 O O . ALA A 1 239 ? 22.654 9.698 -13.505 1.00 68.69 239 ALA A O 1
ATOM 1953 N N . SER A 1 240 ? 22.876 8.833 -11.456 1.00 60.09 240 SER A N 1
ATOM 1954 C CA . SER A 1 240 ? 23.867 9.823 -11.012 1.00 60.09 240 SER A CA 1
ATOM 1955 C C . SER A 1 240 ? 25.233 9.694 -11.694 1.00 60.09 240 SER A C 1
ATOM 1957 O O . SER A 1 240 ? 25.957 10.683 -11.764 1.00 60.09 240 SER A O 1
ATOM 1959 N N . LYS A 1 241 ? 25.585 8.525 -12.246 1.00 54.47 241 LYS A N 1
ATOM 1960 C CA . LYS A 1 241 ? 26.831 8.329 -13.013 1.00 54.47 241 LYS A CA 1
ATOM 1961 C C . LYS A 1 241 ? 26.805 8.993 -14.395 1.00 54.47 241 LYS A C 1
ATOM 1963 O O . LYS A 1 241 ? 27.866 9.293 -14.930 1.00 54.47 241 LYS A O 1
ATOM 1968 N N . ASN A 1 242 ? 25.621 9.304 -14.926 1.00 51.81 242 ASN A N 1
ATOM 1969 C CA . ASN A 1 242 ? 25.446 10.011 -16.201 1.00 51.81 242 ASN A CA 1
ATOM 1970 C C . ASN A 1 242 ? 25.475 11.554 -16.061 1.00 51.81 242 ASN A C 1
ATOM 1972 O O . ASN A 1 242 ? 25.224 12.265 -17.030 1.00 51.81 242 ASN A O 1
ATOM 1976 N N . LYS A 1 243 ? 25.825 12.101 -14.882 1.00 47.03 243 LYS A N 1
ATOM 1977 C CA . LYS A 1 243 ? 25.814 13.544 -14.535 1.00 47.03 243 LYS A CA 1
ATOM 1978 C C . LYS A 1 243 ? 26.805 14.454 -15.282 1.00 47.03 243 LYS A C 1
ATOM 1980 O O . LYS A 1 243 ? 26.988 15.594 -14.865 1.00 47.03 243 LYS A O 1
ATOM 1985 N N . LYS A 1 244 ? 27.451 14.026 -16.371 1.00 34.59 244 LYS A N 1
ATOM 1986 C CA . LYS A 1 244 ? 28.448 14.882 -17.041 1.00 34.59 244 LYS A CA 1
ATOM 1987 C C . LYS A 1 244 ? 27.872 16.133 -17.728 1.00 34.59 244 LYS A C 1
ATOM 1989 O O . LYS A 1 244 ? 28.676 16.923 -18.201 1.00 34.59 244 LYS A O 1
ATOM 1994 N N . ILE A 1 245 ? 26.548 16.343 -17.786 1.00 37.81 245 ILE A N 1
ATOM 1995 C CA . ILE A 1 245 ? 25.978 17.442 -18.596 1.00 37.81 245 ILE A CA 1
ATOM 1996 C C . ILE A 1 245 ? 24.965 18.350 -17.866 1.00 37.81 245 ILE A C 1
ATOM 1998 O O . ILE A 1 245 ? 24.842 19.506 -18.250 1.00 37.81 245 ILE A O 1
ATOM 2002 N N . TYR A 1 246 ? 24.317 17.955 -16.760 1.00 32.16 246 TYR A N 1
ATOM 2003 C CA . TYR A 1 246 ? 23.331 18.841 -16.109 1.00 32.16 246 TYR A CA 1
ATOM 2004 C C . TYR A 1 246 ? 23.477 18.886 -14.587 1.00 32.16 246 TYR A C 1
ATOM 2006 O O . TYR A 1 246 ? 23.652 17.860 -13.927 1.00 32.16 246 TYR A O 1
ATOM 2014 N N . GLY A 1 247 ? 23.452 20.117 -14.066 1.00 32.81 247 GLY A N 1
ATOM 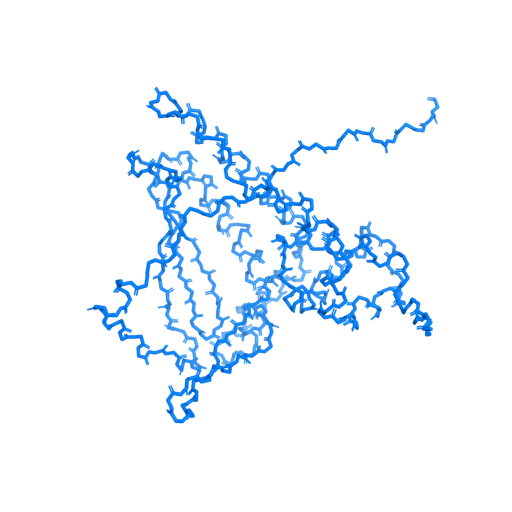2015 C CA . GLY A 1 247 ? 23.835 20.519 -12.716 1.00 32.81 247 GLY A CA 1
ATOM 2016 C C . GLY A 1 247 ? 23.166 19.767 -11.565 1.00 32.81 247 GLY A C 1
ATOM 2017 O O . GLY A 1 247 ? 22.231 18.987 -11.717 1.00 32.81 247 GLY A O 1
ATOM 2018 N N . ASN A 1 248 ? 23.711 20.004 -10.375 1.00 33.12 248 ASN A N 1
ATOM 2019 C CA . ASN A 1 248 ? 23.472 19.252 -9.149 1.00 33.12 248 ASN A CA 1
ATOM 2020 C C . ASN A 1 248 ? 21.994 19.204 -8.710 1.00 33.12 248 ASN A C 1
ATOM 2022 O O . ASN A 1 248 ? 21.564 19.935 -7.824 1.00 33.12 248 ASN A O 1
ATOM 2026 N N . VAL A 1 249 ? 21.225 18.264 -9.257 1.00 39.34 249 VAL A N 1
ATOM 2027 C CA . VAL A 1 249 ? 19.990 17.788 -8.629 1.00 39.34 249 VAL A CA 1
ATOM 2028 C C . VAL A 1 249 ? 20.381 16.662 -7.675 1.00 39.34 249 VAL A C 1
ATOM 2030 O O . VAL A 1 249 ? 20.901 15.614 -8.079 1.00 39.34 249 VAL A O 1
ATOM 2033 N N . GLY A 1 250 ? 20.259 16.938 -6.377 1.00 34.19 250 GLY A N 1
ATOM 2034 C CA . GLY A 1 250 ? 20.337 15.926 -5.328 1.00 34.19 250 GLY A CA 1
ATOM 2035 C C . GLY A 1 250 ? 19.151 14.955 -5.419 1.00 34.19 250 GLY A C 1
ATOM 2036 O O . GLY A 1 250 ? 18.186 15.228 -6.134 1.00 34.19 250 GLY A O 1
ATOM 2037 N N . PRO A 1 251 ? 19.209 13.810 -4.722 1.00 32.75 251 PRO A N 1
ATOM 2038 C CA . PRO A 1 251 ? 18.158 12.801 -4.783 1.00 32.75 251 PRO A CA 1
ATOM 2039 C C . PRO A 1 251 ? 16.800 13.397 -4.387 1.00 32.75 251 PRO A C 1
ATOM 2041 O O . PRO A 1 251 ? 16.672 13.997 -3.320 1.00 32.75 251 PRO A O 1
ATOM 2044 N N . VAL A 1 252 ? 15.775 13.190 -5.220 1.00 34.81 252 VAL A N 1
ATOM 2045 C CA . VAL A 1 252 ? 14.377 13.349 -4.800 1.00 34.81 252 VAL A CA 1
ATOM 2046 C C . VAL A 1 252 ? 14.024 12.089 -4.005 1.00 34.81 252 VAL A C 1
ATOM 2048 O O . VAL A 1 252 ? 14.078 10.991 -4.562 1.00 34.81 252 VAL A O 1
ATOM 2051 N N . PRO A 1 253 ? 13.725 12.188 -2.702 1.00 29.78 253 PRO A N 1
ATOM 2052 C CA . PRO A 1 253 ? 13.560 11.005 -1.878 1.00 29.78 253 PRO A CA 1
ATOM 2053 C C . PRO A 1 253 ? 12.206 10.330 -2.152 1.00 29.78 253 PRO A C 1
ATOM 2055 O O . PRO A 1 253 ? 11.177 10.809 -1.684 1.00 29.78 253 PRO A O 1
ATOM 2058 N N . TYR A 1 254 ? 12.212 9.130 -2.741 1.00 31.33 254 TYR A N 1
ATOM 2059 C CA . TYR A 1 254 ? 11.473 8.026 -2.113 1.00 31.33 254 TYR A CA 1
ATOM 2060 C C . TYR A 1 254 ? 12.321 7.572 -0.923 1.00 31.33 254 TYR A C 1
ATOM 2062 O O . TYR A 1 254 ? 13.117 6.652 -1.031 1.00 31.33 254 TYR A O 1
ATOM 2070 N N . SER A 1 255 ? 12.266 8.369 0.151 1.00 30.72 255 SER A N 1
ATOM 2071 C CA . SER A 1 255 ? 12.825 8.111 1.487 1.00 30.72 255 SER A CA 1
ATOM 2072 C C . SER A 1 255 ? 13.997 7.120 1.568 1.00 30.72 255 SER A C 1
ATOM 2074 O O . SER A 1 255 ? 13.909 6.106 2.253 1.00 30.72 255 SER A O 1
ATOM 2076 N N . VAL A 1 256 ? 15.122 7.448 0.937 1.00 29.50 256 VAL A N 1
ATOM 2077 C CA . VAL A 1 256 ? 16.418 6.875 1.299 1.00 29.50 256 VAL A CA 1
ATOM 2078 C C . VAL A 1 256 ? 17.105 7.912 2.181 1.00 29.50 256 VAL A C 1
ATOM 2080 O O . VAL A 1 256 ? 17.584 8.928 1.689 1.00 29.50 256 VAL A O 1
ATOM 2083 N N . ASN A 1 257 ? 17.129 7.689 3.494 1.00 27.94 257 ASN A N 1
ATOM 2084 C CA . ASN A 1 257 ? 18.207 8.218 4.325 1.00 27.94 257 ASN A CA 1
ATOM 2085 C C . ASN A 1 257 ? 18.914 7.014 4.944 1.00 27.94 257 ASN A C 1
ATOM 2087 O O . ASN A 1 257 ? 18.434 6.420 5.906 1.00 27.94 257 ASN A O 1
ATOM 2091 N N . ASN A 1 258 ? 20.070 6.682 4.376 1.00 28.28 258 ASN A N 1
ATOM 2092 C CA . ASN A 1 258 ? 21.126 6.013 5.114 1.00 28.28 258 ASN A CA 1
ATOM 2093 C C . ASN A 1 258 ? 21.624 6.977 6.194 1.00 28.28 258 ASN A C 1
ATOM 2095 O O . ASN A 1 258 ? 22.314 7.940 5.868 1.00 28.28 258 ASN A O 1
ATOM 2099 N N . SER A 1 259 ? 21.275 6.703 7.450 1.00 25.30 259 SER A N 1
ATOM 2100 C CA . SER A 1 259 ? 22.128 6.951 8.618 1.00 25.30 259 SER A CA 1
ATOM 2101 C C . SER A 1 259 ? 21.452 6.445 9.896 1.00 25.30 259 SER A C 1
ATOM 2103 O O . SER A 1 259 ? 20.631 7.127 10.501 1.00 25.30 259 SER A O 1
ATOM 2105 N N . LEU A 1 260 ? 21.851 5.254 10.346 1.00 24.52 260 LEU A N 1
ATOM 2106 C CA . LEU A 1 260 ? 21.940 4.967 11.775 1.00 24.52 260 LEU A CA 1
ATOM 2107 C C . LEU A 1 260 ? 23.351 4.429 12.050 1.00 24.52 260 LEU A C 1
ATOM 2109 O O . LEU A 1 260 ? 23.720 3.416 11.453 1.00 24.52 260 LEU A O 1
ATOM 2113 N N . PRO A 1 261 ? 24.154 5.093 12.901 1.00 23.17 261 PRO A N 1
ATOM 2114 C CA . PRO A 1 261 ? 25.328 4.472 13.487 1.00 23.17 261 PRO A CA 1
ATOM 2115 C C . PRO A 1 261 ? 24.888 3.298 14.370 1.00 23.17 261 PRO A C 1
ATOM 2117 O O . PRO A 1 261 ? 23.821 3.320 14.986 1.00 23.17 261 PRO A O 1
ATOM 2120 N N . SER A 1 262 ? 25.723 2.267 14.410 1.00 26.06 262 SER A N 1
ATOM 2121 C CA . SER A 1 262 ? 25.635 1.151 15.345 1.00 26.06 262 SER A CA 1
ATOM 2122 C C . SER A 1 262 ? 25.469 1.654 16.783 1.00 26.06 262 SER A C 1
ATOM 2124 O O . SER A 1 262 ? 26.395 2.230 17.347 1.00 26.06 262 SER A O 1
ATOM 2126 N N . ILE A 1 263 ? 24.313 1.398 17.395 1.00 27.19 263 ILE A N 1
ATOM 2127 C CA . ILE A 1 263 ? 24.145 1.444 18.852 1.00 27.19 263 ILE A CA 1
ATOM 2128 C C . ILE A 1 263 ? 23.788 0.032 19.308 1.00 27.19 263 ILE A C 1
ATOM 2130 O O . ILE A 1 263 ? 22.634 -0.285 19.568 1.00 27.19 263 ILE A O 1
ATOM 2134 N N . LEU A 1 264 ? 24.811 -0.816 19.347 1.00 25.31 264 LEU A N 1
ATOM 2135 C CA . LEU A 1 264 ? 24.953 -1.917 20.295 1.00 25.31 264 LEU A CA 1
ATOM 2136 C C . LEU A 1 264 ? 26.443 -1.991 20.637 1.00 25.31 264 LEU A C 1
ATOM 2138 O O . LEU A 1 264 ? 27.178 -2.840 20.149 1.00 25.31 264 LEU A O 1
ATOM 2142 N N . GLY A 1 265 ? 26.888 -1.020 21.433 1.00 23.06 265 GLY A N 1
ATOM 2143 C CA . GLY A 1 265 ? 28.010 -1.227 22.332 1.00 23.06 265 GLY A CA 1
ATOM 2144 C C . GLY A 1 265 ? 27.455 -1.898 23.580 1.00 23.06 265 GLY A C 1
ATOM 2145 O O . GLY A 1 265 ? 26.876 -1.228 24.431 1.00 23.06 265 GLY A O 1
ATOM 2146 N N . LEU A 1 266 ? 27.584 -3.218 23.652 1.00 25.33 266 LEU A N 1
ATOM 2147 C CA . LEU A 1 266 ? 27.597 -3.943 24.912 1.00 25.33 266 LEU A CA 1
ATOM 2148 C C . LEU A 1 266 ? 28.841 -4.823 24.898 1.00 25.33 266 LEU A C 1
ATOM 2150 O O . LEU A 1 266 ? 29.044 -5.621 23.987 1.00 25.33 266 LEU A O 1
ATOM 2154 N N . HIS A 1 267 ? 29.666 -4.562 25.903 1.00 23.94 267 HIS A N 1
ATOM 2155 C CA . HIS A 1 267 ? 30.858 -5.277 26.309 1.00 23.94 267 HIS A CA 1
ATOM 2156 C C . HIS A 1 267 ? 30.771 -6.794 26.120 1.00 23.94 267 HIS A C 1
ATOM 2158 O O . HIS A 1 267 ? 29.837 -7.446 26.587 1.00 23.94 267 HIS A O 1
ATOM 2164 N N . SER A 1 268 ? 31.830 -7.366 25.563 1.00 27.94 268 SER A N 1
ATOM 2165 C CA . SER A 1 268 ? 32.879 -7.990 26.380 1.00 27.94 268 SER A CA 1
ATOM 2166 C C . SER A 1 268 ? 34.225 -7.650 25.759 1.00 27.94 268 SER A C 1
ATOM 2168 O O . SER A 1 268 ? 34.301 -7.715 24.512 1.00 27.94 268 SER A O 1
#

Mean predicted aligned error: 10.62 Å

pLDDT: mean 78.85, std 22.04, range [23.06, 97.5]

Foldseek 3Di:
DPPPPPLADPLLLVLLVLLCVLLLNDQLLFSLQQLVLAVVLSVVVGVADVSSSVCSNPDHSVNSCVSCVVVCVVVVVAADDPDDPDPPPPVVDDPCPVPQQDQAWDDWDWDKDWPQPPDPDDWTWIWIWIATQQLRQIQIAIDTDPPVLNVLVRCLRPPFVSLLQQQRGFDKHFNDWDDDPPDIDTDIDRTDHSLRSVVVHPHDDPVVNVVNVVVSVPDNSSVSSVVSLVSVVVSVVVVVVVPPPDDDDDDNDSDDDPDDDDPDPDDD

Solvent-accessible surface area (backbone atoms only — not comparable to full-atom values): 16406 Å² total; per-residue (Å²): 132,87,79,75,75,75,88,62,59,79,77,46,52,63,55,52,49,51,53,33,56,47,61,72,59,49,55,41,64,29,43,55,56,24,41,81,76,47,47,74,62,43,52,80,77,42,97,67,49,71,68,51,50,52,47,62,70,65,53,48,40,69,54,47,48,63,70,46,40,66,62,51,59,67,56,59,82,70,72,87,79,84,81,72,85,70,76,69,68,66,75,76,50,86,79,82,70,84,77,64,82,49,88,57,77,86,49,69,49,75,50,75,46,76,65,46,78,98,47,88,82,79,85,43,45,26,38,41,36,40,28,26,66,47,32,55,40,54,50,61,43,62,45,60,52,59,70,70,57,39,49,53,44,41,48,43,31,67,74,38,51,35,56,48,44,27,67,62,41,33,45,69,50,72,64,48,79,44,78,57,88,96,44,79,45,76,42,65,55,74,47,39,18,15,48,59,38,43,74,70,40,94,80,63,60,68,67,62,51,51,52,51,50,51,52,59,74,76,57,50,63,62,63,46,34,55,51,48,55,52,50,49,52,53,49,52,55,57,59,60,72,67,51,88,83,61,77,94,74,71,87,81,69,86,81,75,76,92,81,78,80,89,85,79,88,72,88,129